Protein AF-A0A0S8KP29-F1 (afdb_monomer)

Foldseek 3Di:
DVVVVVVLVVLLLVLLVVLLVCLLPALAPVSNQVRNFVSLCVSLVFQKKWWWFDDPLDPDIDIHMDNQDPVQSVVVNVVQVVQLVVCVPPFADAWDWADSDPDDDQAWIKTKHFQDEPRHTGTIITTTDGPVCVVVSSVSCVSNRPSSSVSNVVNSVVVVVVLVVLLVVLLVVLLVLLPDPDDLQVSVVVNQVSLCVSQVFQKKFWWFADPVSQKTATCYIDHPLGVQRNPDMDGCCAAPFNVCLVVQDKDWFQALVPDPRHDCVSCVRSVNDFGIKIKHFQDAPPDTTGIMMTTHRPPSDGGDVVSSVSVNSSSPSSSNSVVVVVVVVVVVVVVVVVVCVVPVDPPDPDDPDDPDPPPDDPDDDD

Structure (mmCIF, N/CA/C/O backbone):
data_AF-A0A0S8KP29-F1
#
_entry.id   AF-A0A0S8KP29-F1
#
loop_
_atom_site.group_PDB
_atom_site.id
_atom_site.type_symbol
_atom_site.label_atom_id
_atom_site.label_alt_id
_atom_site.label_comp_id
_atom_site.label_asym_id
_atom_site.label_entity_id
_atom_site.label_seq_id
_atom_site.pdbx_PDB_ins_code
_atom_site.Cartn_x
_atom_site.Cartn_y
_atom_site.Cartn_z
_atom_site.occupancy
_atom_site.B_iso_or_equiv
_atom_site.auth_seq_id
_atom_site.auth_comp_id
_atom_site.auth_asym_id
_atom_site.auth_atom_id
_atom_site.pdbx_PDB_model_num
ATOM 1 N N . MET A 1 1 ? -33.271 13.857 45.997 1.00 48.38 1 MET A N 1
ATOM 2 C CA . MET A 1 1 ? -33.012 13.006 44.811 1.00 48.38 1 MET A CA 1
ATOM 3 C C . MET A 1 1 ? -32.820 13.809 43.519 1.00 48.38 1 MET A C 1
ATOM 5 O O . MET A 1 1 ? -31.862 13.524 42.822 1.00 48.38 1 MET A O 1
ATOM 9 N N . VAL A 1 2 ? -33.612 14.855 43.228 1.00 51.94 2 VAL A N 1
ATOM 10 C CA . VAL A 1 2 ? -33.484 15.666 41.985 1.00 51.94 2 VAL A CA 1
ATOM 11 C C . VAL A 1 2 ? -32.123 16.384 41.826 1.00 51.94 2 VAL A C 1
ATOM 13 O O . VAL A 1 2 ? -31.592 16.454 40.725 1.00 51.94 2 VAL A O 1
ATOM 16 N N . SER A 1 3 ? -31.511 16.855 42.920 1.00 56.47 3 SER A N 1
ATOM 17 C CA . SER A 1 3 ? -30.216 17.570 42.892 1.00 56.47 3 SER A CA 1
ATOM 18 C C . SER A 1 3 ? -29.008 16.679 42.524 1.00 56.47 3 SER A C 1
ATOM 20 O O . SER A 1 3 ? -28.115 17.108 41.800 1.00 56.47 3 SER A O 1
ATOM 22 N N . LEU A 1 4 ? -29.012 15.410 42.955 1.00 58.66 4 LEU A N 1
ATOM 23 C CA . LEU A 1 4 ? -27.918 14.452 42.718 1.00 58.66 4 LEU A CA 1
ATOM 24 C C . LEU A 1 4 ? -27.902 13.919 41.276 1.00 58.66 4 LEU A C 1
ATOM 26 O O . LEU A 1 4 ? -26.839 13.799 40.675 1.00 58.66 4 LEU A O 1
ATOM 30 N N . ALA A 1 5 ? -29.076 13.660 40.693 1.00 60.44 5 ALA A N 1
ATOM 31 C CA . ALA A 1 5 ? -29.182 13.239 39.293 1.00 60.44 5 ALA A CA 1
ATOM 32 C C . ALA A 1 5 ? -28.728 14.352 38.327 1.00 60.44 5 ALA A C 1
ATOM 34 O O . ALA A 1 5 ? -28.030 14.093 37.348 1.00 60.44 5 ALA A O 1
ATOM 35 N N . ALA A 1 6 ? -29.053 15.612 38.643 1.00 61.31 6 ALA A N 1
ATOM 36 C CA . ALA A 1 6 ? -28.614 16.768 37.865 1.00 61.31 6 ALA A CA 1
ATOM 37 C C . ALA A 1 6 ? -27.094 17.011 37.959 1.00 61.31 6 ALA A C 1
ATOM 39 O O . ALA A 1 6 ? -26.483 17.421 36.971 1.00 61.31 6 ALA A O 1
ATOM 40 N N . SER A 1 7 ? -26.463 16.745 39.113 1.00 65.25 7 SER A N 1
ATOM 41 C CA . SER A 1 7 ? -25.005 16.880 39.251 1.00 65.25 7 SER A CA 1
ATOM 42 C C . SER A 1 7 ? -24.247 15.769 38.519 1.00 65.25 7 SER A C 1
ATOM 44 O O . SER A 1 7 ? -23.242 16.054 37.873 1.00 65.25 7 SER A O 1
ATOM 46 N N . GLN A 1 8 ? -24.739 14.525 38.565 1.00 68.38 8 GLN A N 1
ATOM 47 C CA . GLN A 1 8 ? -24.143 13.396 37.839 1.00 68.38 8 GLN A CA 1
ATOM 48 C C . GLN A 1 8 ? -24.238 13.568 36.318 1.00 68.38 8 GLN A C 1
ATOM 50 O O . GLN A 1 8 ? -23.260 13.335 35.615 1.00 68.38 8 GLN A O 1
ATOM 55 N N . SER A 1 9 ? -25.371 14.065 35.811 1.00 72.50 9 SER A N 1
ATOM 56 C CA . SER A 1 9 ? -25.542 14.352 34.381 1.00 72.50 9 SER A CA 1
ATOM 57 C C . SER A 1 9 ? -24.572 15.430 33.869 1.00 72.50 9 SER A C 1
ATOM 59 O O . SER A 1 9 ? -24.003 15.283 32.789 1.00 72.50 9 SER A O 1
ATOM 61 N N . ARG A 1 10 ? -24.308 16.484 34.659 1.00 77.75 10 ARG A N 1
ATOM 62 C CA . ARG A 1 10 ? -23.319 17.520 34.303 1.00 77.75 10 ARG A CA 1
ATOM 63 C C . ARG A 1 10 ? -21.885 16.994 34.288 1.00 77.75 10 ARG A C 1
ATOM 65 O O . ARG A 1 10 ? -21.118 17.380 33.412 1.00 77.75 10 ARG A O 1
ATOM 72 N N . LEU A 1 11 ? -21.530 16.128 35.239 1.00 82.94 11 LEU A N 1
ATOM 73 C CA . LEU A 1 11 ? -20.199 15.523 35.297 1.00 82.94 11 LEU A CA 1
ATOM 74 C C . LEU A 1 11 ? -19.948 14.613 34.087 1.00 82.94 11 LEU A C 1
ATOM 76 O O . LEU A 1 11 ? -18.918 14.755 33.436 1.00 82.94 11 LEU A O 1
ATOM 80 N N . ALA A 1 12 ? -20.917 13.760 33.739 1.00 79.44 12 ALA A N 1
ATOM 81 C CA . ALA A 1 12 ? -20.827 12.880 32.574 1.00 79.44 12 ALA A CA 1
ATOM 82 C C . ALA A 1 12 ? -20.677 13.670 31.263 1.00 79.44 12 ALA A C 1
ATOM 84 O O . ALA A 1 12 ? -19.868 13.309 30.413 1.00 79.44 12 ALA A O 1
ATOM 85 N N . ALA A 1 13 ? -21.400 14.786 31.116 1.00 83.00 13 ALA A N 1
ATOM 86 C CA . ALA A 1 13 ? -21.260 15.666 29.958 1.00 83.00 13 ALA A CA 1
ATOM 87 C C . ALA A 1 13 ? -19.867 16.319 29.879 1.00 83.00 13 ALA A C 1
ATOM 89 O O . ALA A 1 13 ? -19.285 16.381 28.799 1.00 83.00 13 ALA A O 1
ATOM 90 N N . ALA A 1 14 ? -19.310 16.771 31.009 1.00 86.56 14 ALA A N 1
ATOM 91 C CA . ALA A 1 14 ? -17.963 17.346 31.052 1.00 86.56 14 ALA A CA 1
ATOM 92 C C . ALA A 1 14 ? -16.881 16.307 30.708 1.00 86.56 14 ALA A C 1
ATOM 94 O O . ALA A 1 14 ? -15.988 16.589 29.912 1.00 86.56 14 ALA A O 1
ATOM 95 N N . GLN A 1 15 ? -16.997 15.093 31.252 1.00 88.69 15 GLN A N 1
ATOM 96 C CA . GLN A 1 15 ? -16.102 13.974 30.942 1.00 88.69 15 GLN A CA 1
ATOM 97 C C . GLN A 1 15 ? -16.197 13.562 29.469 1.00 88.69 15 GLN A C 1
ATOM 99 O O . GLN A 1 15 ? -15.177 13.331 28.826 1.00 88.69 15 GLN A O 1
ATOM 104 N N . ALA A 1 16 ? -17.410 13.525 28.909 1.00 87.19 16 ALA A N 1
ATOM 105 C CA . ALA A 1 16 ? -17.620 13.218 27.499 1.00 87.19 16 ALA A CA 1
ATOM 106 C C . ALA A 1 16 ? -16.921 14.249 26.603 1.00 87.19 16 ALA A C 1
ATOM 108 O O . ALA A 1 16 ? -16.225 13.877 25.662 1.00 87.19 16 ALA A O 1
ATOM 109 N N . LEU A 1 17 ? -17.040 15.539 26.939 1.00 89.38 17 LEU A N 1
ATOM 110 C CA . LEU A 1 17 ? -16.375 16.621 26.214 1.00 89.38 17 LEU A CA 1
ATOM 111 C C . LEU A 1 17 ? -14.848 16.484 26.262 1.00 89.38 17 LEU A C 1
ATOM 113 O O . LEU A 1 17 ? -14.189 16.603 25.233 1.00 89.38 17 LEU A O 1
ATOM 117 N N . GLN A 1 18 ? -14.301 16.165 27.437 1.00 91.19 18 GLN A N 1
ATOM 118 C CA . GLN A 1 18 ? -12.866 15.960 27.621 1.00 91.19 18 GLN A CA 1
ATOM 119 C C . GLN A 1 18 ? -12.347 14.759 26.813 1.00 91.19 18 GLN A C 1
ATOM 121 O O . GLN A 1 18 ? -11.260 14.829 26.242 1.00 91.19 18 GLN A O 1
ATOM 126 N N . LEU A 1 19 ? -13.109 13.662 26.716 1.00 91.06 19 LEU A N 1
ATOM 127 C CA . LEU A 1 19 ? -12.707 12.517 25.893 1.00 91.06 19 LEU A CA 1
ATOM 128 C C . LEU A 1 19 ? -12.713 12.857 24.398 1.00 91.06 19 LEU A C 1
ATOM 130 O O . LEU A 1 19 ? -11.811 12.453 23.664 1.00 91.06 19 LEU A O 1
ATOM 134 N N . VAL A 1 20 ? -13.713 13.619 23.950 1.00 91.12 20 VAL A N 1
ATOM 135 C CA . VAL A 1 20 ? -13.792 14.090 22.562 1.00 91.12 20 VAL A CA 1
ATOM 136 C C . VAL A 1 20 ? -12.635 15.034 22.241 1.00 91.12 20 VAL A C 1
ATOM 138 O O . VAL A 1 20 ? -12.061 14.932 21.162 1.00 91.12 20 VAL A O 1
ATOM 141 N N . GLU A 1 21 ? -12.230 15.896 23.174 1.00 91.69 21 GLU A N 1
ATOM 142 C CA . GLU A 1 21 ? -11.047 16.748 23.018 1.00 91.69 21 GLU A CA 1
ATOM 143 C C . GLU A 1 21 ? -9.762 15.917 22.867 1.00 91.69 21 GLU A C 1
ATOM 145 O O . GLU A 1 21 ? -8.979 16.157 21.949 1.00 91.69 21 GLU A O 1
ATOM 150 N N . VAL A 1 22 ? -9.576 14.873 23.685 1.00 91.56 22 VAL A N 1
ATOM 151 C CA . VAL A 1 22 ? -8.449 13.933 23.529 1.00 91.56 22 VAL A CA 1
ATOM 152 C C . VAL A 1 22 ? -8.431 13.328 22.124 1.00 91.56 22 VAL A C 1
ATOM 154 O O . VAL A 1 22 ? -7.381 13.327 21.477 1.00 91.56 22 VAL A O 1
ATOM 157 N N . ALA A 1 23 ? -9.583 12.877 21.626 1.00 90.81 23 ALA A N 1
ATOM 158 C CA . ALA A 1 23 ? -9.694 12.328 20.279 1.00 90.81 23 ALA A CA 1
ATOM 159 C C . ALA A 1 23 ? -9.389 13.372 19.190 1.00 90.81 23 ALA A C 1
ATOM 161 O O . ALA A 1 23 ? -8.643 13.075 18.264 1.00 90.81 23 ALA A O 1
ATOM 162 N N . LEU A 1 24 ? -9.904 14.599 19.319 1.00 90.25 24 LEU A N 1
ATOM 163 C CA . LEU A 1 24 ? -9.670 15.696 18.369 1.00 90.25 24 LEU A CA 1
ATOM 164 C C . LEU A 1 24 ? -8.205 16.148 18.311 1.00 90.25 24 LEU A C 1
ATOM 166 O O . LEU A 1 24 ? -7.766 16.639 17.277 1.00 90.25 24 LEU A O 1
ATOM 170 N N . THR A 1 25 ? -7.453 15.999 19.404 1.00 92.88 25 THR A N 1
ATOM 171 C CA . THR A 1 25 ? -6.013 16.318 19.436 1.00 92.88 25 THR A CA 1
ATOM 172 C C . THR A 1 25 ? -5.116 15.221 18.860 1.00 92.88 25 THR A C 1
ATOM 174 O O . THR A 1 25 ? -3.908 15.428 18.800 1.00 92.88 25 THR A O 1
ATOM 177 N N . SER A 1 26 ? -5.668 14.063 18.486 1.00 91.25 26 SER A N 1
ATOM 178 C CA . SER A 1 26 ? -4.887 12.956 17.918 1.00 91.25 26 SER A CA 1
ATOM 179 C C . SER A 1 26 ? -4.612 13.208 16.434 1.00 91.25 26 SER A C 1
ATOM 181 O O . SER A 1 26 ? -5.530 13.577 15.699 1.00 91.25 26 SER A O 1
ATOM 183 N N . GLN A 1 27 ? -3.368 13.016 15.990 1.00 88.19 27 GLN A N 1
ATOM 184 C CA . GLN A 1 27 ? -2.975 13.262 14.594 1.00 88.19 27 GLN A CA 1
ATOM 185 C C . GLN A 1 27 ? -3.350 12.110 13.658 1.00 88.19 27 GLN A C 1
ATOM 187 O O . GLN A 1 27 ? -3.681 12.336 12.496 1.00 88.19 27 GLN A O 1
ATOM 192 N N . ASP A 1 28 ? -3.331 10.883 14.171 1.00 89.56 28 ASP A N 1
ATOM 193 C CA . ASP A 1 28 ? -3.649 9.673 13.424 1.00 89.56 28 ASP A CA 1
ATOM 194 C C . ASP A 1 28 ? -4.465 8.670 14.265 1.00 89.56 28 ASP A C 1
ATOM 196 O O . ASP A 1 28 ? -4.799 8.893 15.436 1.00 89.56 28 ASP A O 1
ATOM 200 N N . LEU A 1 29 ? -4.846 7.559 13.630 1.00 90.50 29 LEU A N 1
ATOM 201 C CA . LEU A 1 29 ? -5.613 6.485 14.265 1.00 90.50 29 LEU A CA 1
ATOM 202 C C . LEU A 1 29 ? -4.817 5.728 15.335 1.00 90.50 29 LEU A C 1
ATOM 204 O O . LEU A 1 29 ? -5.422 5.218 16.282 1.00 90.50 29 LEU A O 1
ATOM 208 N N . ASP A 1 30 ? -3.496 5.630 15.206 1.00 90.38 30 ASP A N 1
ATOM 209 C CA . ASP A 1 30 ? -2.663 4.875 16.141 1.00 90.38 30 ASP A CA 1
ATOM 210 C C . ASP A 1 30 ? -2.506 5.666 17.456 1.00 90.38 30 ASP A C 1
ATOM 212 O O . ASP A 1 30 ? -2.686 5.116 18.546 1.00 90.38 30 ASP A O 1
ATOM 216 N N . GLU A 1 31 ? -2.328 6.987 17.377 1.00 92.38 31 GLU A N 1
ATOM 217 C CA . GLU A 1 31 ? -2.354 7.893 18.526 1.00 92.38 31 GLU A CA 1
ATOM 218 C C . GLU A 1 31 ? -3.739 7.912 19.195 1.00 92.38 31 GLU A C 1
ATOM 220 O O . GLU A 1 31 ? -3.848 7.792 20.422 1.00 92.38 31 GLU A O 1
ATOM 225 N N . LEU A 1 32 ? -4.814 7.986 18.398 1.00 94.00 32 LEU A N 1
ATOM 226 C CA . LEU A 1 32 ? -6.185 7.963 18.912 1.00 94.00 32 LEU A CA 1
ATOM 227 C C . LEU A 1 32 ? -6.468 6.662 19.671 1.00 94.00 32 LEU A C 1
ATOM 229 O O . LEU A 1 32 ? -6.969 6.685 20.800 1.00 94.00 32 LEU A O 1
ATOM 233 N N . THR A 1 33 ? -6.133 5.515 19.079 1.00 92.75 33 THR A N 1
ATOM 234 C CA . THR A 1 33 ? -6.369 4.205 19.699 1.00 92.75 33 THR A CA 1
ATOM 235 C C . THR A 1 33 ? -5.489 3.964 20.925 1.00 92.75 33 THR A C 1
ATOM 237 O O . THR A 1 33 ? -5.913 3.236 21.824 1.00 92.75 33 THR A O 1
ATOM 240 N N . ALA A 1 34 ? -4.324 4.605 21.037 1.00 92.06 34 ALA A N 1
ATOM 241 C CA . ALA A 1 34 ? -3.498 4.562 22.242 1.00 92.06 34 ALA A CA 1
ATOM 242 C C . ALA A 1 34 ? -4.053 5.438 23.384 1.00 92.06 34 ALA A C 1
ATOM 244 O O . ALA A 1 34 ? -3.957 5.063 24.555 1.00 92.06 34 ALA A O 1
ATOM 245 N N . ARG A 1 35 ? -4.648 6.599 23.071 1.00 94.06 35 ARG A N 1
ATOM 246 C CA . ARG A 1 35 ? -5.063 7.604 24.072 1.00 94.06 35 ARG A CA 1
ATOM 247 C C . ARG A 1 35 ? -6.501 7.451 24.564 1.00 94.06 35 ARG A C 1
ATOM 249 O O . ARG A 1 35 ? -6.779 7.744 25.732 1.00 94.06 35 ARG A O 1
ATOM 256 N N . VAL A 1 36 ? -7.419 7.008 23.703 1.00 94.12 36 VAL A N 1
ATOM 257 C CA . VAL A 1 36 ? -8.856 6.955 24.021 1.00 94.12 36 VAL A CA 1
ATOM 258 C C . VAL A 1 36 ? -9.195 5.884 25.068 1.00 94.12 36 VAL A C 1
ATOM 260 O O . VAL A 1 36 ? -9.811 6.257 26.065 1.00 94.12 36 VAL A O 1
ATOM 263 N N . PRO A 1 37 ? -8.789 4.602 24.950 1.00 94.38 37 PRO A N 1
ATOM 264 C CA . PRO A 1 37 ? -9.127 3.582 25.948 1.00 94.38 37 PRO A CA 1
ATOM 265 C C . PRO A 1 37 ? -8.696 3.905 27.393 1.00 94.38 37 PRO A C 1
ATOM 267 O O . PRO A 1 37 ? -9.548 3.819 28.278 1.00 94.38 37 PRO A O 1
ATOM 270 N N . PRO A 1 38 ? -7.444 4.322 27.690 1.00 92.94 38 PRO A N 1
ATOM 271 C CA . PRO A 1 38 ? -7.065 4.666 29.064 1.00 92.94 38 PRO A CA 1
ATOM 272 C C . PRO A 1 38 ? -7.825 5.889 29.595 1.00 92.94 38 PRO A C 1
ATOM 274 O O . PRO A 1 38 ? -8.216 5.913 30.762 1.00 92.94 38 PRO A O 1
ATOM 277 N N . SER A 1 39 ? -8.085 6.882 28.739 1.00 92.44 39 SER A N 1
ATOM 278 C CA . SER A 1 39 ? -8.845 8.081 29.118 1.00 92.44 39 SER A CA 1
ATOM 279 C C . SER A 1 39 ? -10.308 7.742 29.412 1.00 92.44 39 SER A C 1
ATOM 281 O O . SER A 1 39 ? -10.863 8.206 30.406 1.00 92.44 39 SER A O 1
ATOM 283 N N . LEU A 1 40 ? -10.909 6.874 28.593 1.00 92.56 40 LEU A N 1
ATOM 284 C CA . LEU A 1 40 ? -12.269 6.371 28.767 1.00 92.56 40 LEU A CA 1
ATOM 285 C C . LEU A 1 40 ? -12.410 5.591 30.083 1.00 92.56 40 LEU A C 1
ATOM 287 O O . LEU A 1 40 ? -13.326 5.866 30.857 1.00 92.56 40 LEU A O 1
ATOM 291 N N . ALA A 1 41 ? -11.480 4.670 30.367 1.00 90.75 41 ALA A N 1
ATOM 292 C CA . ALA A 1 41 ? -11.453 3.905 31.615 1.00 90.75 41 ALA A CA 1
ATOM 293 C C . ALA A 1 41 ? -11.329 4.818 32.847 1.00 90.75 41 ALA A C 1
ATOM 295 O O . ALA A 1 41 ? -12.095 4.679 33.801 1.00 90.75 41 ALA A O 1
ATOM 296 N N . GLY A 1 42 ? -10.410 5.790 32.807 1.00 87.88 42 GLY A N 1
ATOM 297 C CA . GLY A 1 42 ? -10.181 6.724 33.909 1.00 87.88 42 GLY A CA 1
ATOM 298 C C . GLY A 1 42 ? -11.375 7.638 34.193 1.00 87.88 42 GLY A C 1
ATOM 299 O O . GLY A 1 42 ? -11.741 7.830 35.351 1.00 87.88 42 GLY A O 1
ATOM 300 N N . MET A 1 43 ? -12.022 8.170 33.151 1.00 88.75 43 MET A N 1
ATOM 301 C CA . MET A 1 43 ? -13.193 9.046 33.297 1.00 88.75 43 MET A CA 1
ATOM 302 C C . MET A 1 43 ? -14.428 8.287 33.790 1.00 88.75 43 MET A C 1
ATOM 304 O O . MET A 1 43 ? -15.150 8.786 34.653 1.00 88.75 43 MET A O 1
ATOM 308 N N . ALA A 1 44 ? -14.651 7.072 33.284 1.00 86.06 44 ALA A N 1
ATOM 309 C CA . ALA A 1 44 ? -15.767 6.227 33.698 1.00 86.06 44 ALA A CA 1
ATOM 310 C C . ALA A 1 44 ? -15.521 5.484 35.026 1.00 86.06 44 ALA A C 1
ATOM 312 O O . ALA A 1 44 ? -16.425 4.804 35.508 1.00 86.06 44 ALA A O 1
ATOM 313 N N . LEU A 1 45 ? -14.317 5.595 35.610 1.00 86.25 45 LEU A N 1
ATOM 314 C CA . LEU A 1 45 ? -13.869 4.815 36.774 1.00 86.25 45 LEU A CA 1
ATOM 315 C C . LEU A 1 45 ? -14.043 3.299 36.563 1.00 86.25 45 LEU A C 1
ATOM 317 O O . LEU A 1 45 ? -14.384 2.559 37.488 1.00 86.25 45 LEU A O 1
ATOM 321 N N . ALA A 1 46 ? -13.823 2.842 35.331 1.00 86.62 46 ALA A N 1
ATOM 322 C CA . ALA A 1 46 ? -13.990 1.453 34.933 1.00 86.62 46 ALA A CA 1
ATOM 323 C C . ALA A 1 46 ? -12.642 0.712 34.944 1.00 86.62 46 ALA A C 1
ATOM 325 O O . ALA A 1 46 ? -11.632 1.287 34.532 1.00 86.62 46 ALA A O 1
ATOM 326 N N . PRO A 1 47 ? -12.600 -0.577 35.336 1.00 86.50 47 PRO A N 1
ATOM 327 C CA . PRO A 1 47 ? -11.355 -1.347 35.347 1.00 86.50 47 PRO A CA 1
ATOM 328 C C . PRO A 1 47 ? -10.780 -1.590 33.950 1.00 86.50 47 PRO A C 1
ATOM 330 O O . PRO A 1 47 ? -9.581 -1.811 33.803 1.00 86.50 47 PRO A O 1
ATOM 333 N N . SER A 1 48 ? -11.633 -1.612 32.925 1.00 89.75 48 SER A N 1
ATOM 334 C CA . SER A 1 48 ? -11.214 -1.868 31.553 1.00 89.75 48 SER A CA 1
ATOM 335 C C . SER A 1 48 ? -12.045 -1.100 30.540 1.00 89.75 48 SER A C 1
ATOM 337 O O . SER A 1 48 ? -13.242 -0.877 30.730 1.00 89.75 48 SER A O 1
ATOM 339 N N . ALA A 1 49 ? -11.393 -0.745 29.439 1.00 92.88 49 ALA A N 1
ATOM 340 C CA . ALA A 1 49 ? -11.987 -0.085 28.289 1.00 92.88 49 ALA A CA 1
ATOM 341 C C . ALA A 1 49 ? -11.394 -0.647 26.999 1.00 92.88 49 ALA A C 1
ATOM 343 O O . ALA A 1 49 ? -10.248 -1.104 26.984 1.00 92.88 49 ALA A O 1
ATOM 344 N N . LEU A 1 50 ? -12.142 -0.564 25.904 1.00 94.44 50 LEU A N 1
ATOM 345 C CA . LEU A 1 50 ? -11.622 -0.907 24.589 1.00 94.44 50 LEU A CA 1
ATOM 346 C C . LEU A 1 50 ? -12.149 -0.004 23.490 1.00 94.44 50 LEU A C 1
ATOM 348 O O . LEU A 1 50 ? -13.201 0.625 23.615 1.00 94.44 50 LEU A O 1
ATOM 352 N N . LEU A 1 51 ? -11.407 -0.010 22.391 1.00 94.69 51 LEU A N 1
ATOM 353 C CA . LEU A 1 51 ? -11.775 0.596 21.131 1.00 94.69 51 LEU A CA 1
ATOM 354 C C . LEU A 1 51 ? -11.400 -0.367 20.003 1.00 94.69 51 LEU A C 1
ATOM 356 O O . LEU A 1 51 ? -10.241 -0.754 19.852 1.00 94.69 51 LEU A O 1
ATOM 360 N N . TYR A 1 52 ? -12.396 -0.753 19.221 1.00 93.44 52 TYR A N 1
ATOM 361 C CA . TYR A 1 52 ? -12.247 -1.565 18.026 1.00 93.44 52 TYR A CA 1
ATOM 362 C C . TYR A 1 52 ? -12.697 -0.742 16.824 1.00 93.44 52 TYR A C 1
ATOM 364 O O . TYR A 1 52 ? -13.829 -0.277 16.794 1.00 93.44 52 TYR A O 1
ATOM 372 N N . ILE A 1 53 ? -11.820 -0.539 15.849 1.00 92.00 53 ILE A N 1
ATOM 373 C CA . ILE A 1 53 ? -12.102 0.224 14.632 1.00 92.00 53 ILE A CA 1
ATOM 374 C C . ILE A 1 53 ? -11.930 -0.714 13.452 1.00 92.00 53 ILE A C 1
ATOM 376 O O . ILE A 1 53 ? -10.878 -1.333 13.284 1.00 92.00 53 ILE A O 1
ATOM 380 N N . ALA A 1 54 ? -12.962 -0.802 12.630 1.00 87.50 54 ALA A N 1
ATOM 381 C CA . ALA A 1 54 ? -12.985 -1.660 11.465 1.00 87.50 54 ALA A CA 1
ATOM 382 C C . ALA A 1 54 ? -13.784 -0.944 10.377 1.00 87.50 54 ALA A C 1
ATOM 384 O O . ALA A 1 54 ? -14.989 -0.727 10.481 1.00 87.50 54 ALA A O 1
ATOM 385 N N . ASP A 1 55 ? -13.067 -0.524 9.343 1.00 83.88 55 ASP A N 1
ATOM 386 C CA . ASP A 1 55 ? -13.610 0.160 8.181 1.00 83.88 55 ASP A CA 1
ATOM 387 C C . ASP A 1 55 ? -12.981 -0.481 6.945 1.00 83.88 55 ASP A C 1
ATOM 389 O O . ASP A 1 55 ? -11.786 -0.759 6.936 1.00 83.88 55 ASP A O 1
ATOM 393 N N . SER A 1 56 ? -13.774 -0.700 5.896 1.00 76.56 56 SER A N 1
ATOM 394 C CA . SER A 1 56 ? -13.326 -1.286 4.627 1.00 76.56 56 SER A CA 1
ATOM 395 C C . SER A 1 56 ? -12.158 -0.549 3.961 1.00 76.56 56 SER A C 1
ATOM 397 O O . SER A 1 56 ? -11.533 -1.098 3.063 1.00 76.56 56 SER A O 1
ATOM 399 N N . ARG A 1 57 ? -11.904 0.710 4.338 1.00 78.12 57 ARG A N 1
ATOM 400 C CA . ARG A 1 57 ? -10.790 1.531 3.836 1.00 78.12 57 ARG A CA 1
ATOM 401 C C . ARG A 1 57 ? -9.485 1.300 4.598 1.00 78.12 57 ARG A C 1
ATOM 403 O O . ARG A 1 57 ? -8.437 1.759 4.163 1.00 78.12 57 ARG A O 1
ATOM 410 N N . LEU A 1 58 ? -9.536 0.625 5.743 1.00 79.25 58 LEU A N 1
ATOM 411 C CA . LEU A 1 58 ? -8.350 0.264 6.509 1.00 79.25 58 LEU A CA 1
ATOM 412 C C . LEU A 1 58 ? -7.789 -1.062 5.992 1.00 79.25 58 LEU A C 1
ATOM 414 O O . LEU A 1 58 ? -8.535 -1.996 5.714 1.00 79.25 58 LEU A O 1
ATOM 418 N N . SER A 1 59 ? -6.461 -1.169 5.929 1.00 72.19 59 SER A N 1
ATOM 419 C CA . SER A 1 59 ? -5.772 -2.410 5.547 1.00 72.19 59 SER A CA 1
ATOM 420 C C . SER A 1 59 ? -5.999 -3.554 6.540 1.00 72.19 59 SER A C 1
ATOM 422 O O . SER A 1 59 ? -5.982 -4.721 6.160 1.00 72.19 59 SER A O 1
ATOM 424 N N . ALA A 1 60 ? -6.206 -3.221 7.815 1.00 80.88 60 ALA A N 1
ATOM 425 C CA . ALA A 1 60 ? -6.526 -4.160 8.878 1.00 80.88 60 ALA A CA 1
ATOM 426 C C . ALA A 1 60 ? -7.299 -3.451 10.003 1.00 80.88 60 ALA A C 1
ATOM 428 O O . ALA A 1 60 ? -7.041 -2.267 10.264 1.00 80.88 60 ALA A O 1
ATOM 429 N N . PRO A 1 61 ? -8.192 -4.160 10.717 1.00 87.12 61 PRO A N 1
ATOM 430 C CA . PRO A 1 61 ? -8.890 -3.599 11.865 1.00 87.12 61 PRO A CA 1
ATOM 431 C C . PRO A 1 61 ? -7.906 -3.222 12.979 1.00 87.12 61 PRO A C 1
ATOM 433 O O . PRO A 1 61 ? -6.886 -3.882 13.194 1.00 87.12 61 PRO A O 1
ATOM 436 N N . ARG A 1 62 ? -8.218 -2.154 13.712 1.00 90.94 62 ARG A N 1
ATOM 437 C CA . ARG A 1 62 ? -7.441 -1.680 14.861 1.00 90.94 62 ARG A CA 1
ATOM 438 C C . ARG A 1 62 ? -8.160 -2.070 16.141 1.00 90.94 62 ARG A C 1
ATOM 440 O O . ARG A 1 62 ? -9.294 -1.665 16.371 1.00 90.94 62 ARG A O 1
ATOM 447 N N . PHE A 1 63 ? -7.496 -2.853 16.981 1.00 91.94 63 PHE A N 1
ATOM 448 C CA . PHE A 1 63 ? -8.002 -3.241 18.294 1.00 91.94 63 PHE A CA 1
ATOM 449 C C . PHE A 1 63 ? -7.065 -2.699 19.368 1.00 91.94 63 PHE A C 1
ATOM 451 O O . PHE A 1 63 ? -5.901 -3.094 19.421 1.00 91.94 63 PHE A O 1
ATOM 458 N N . SER A 1 64 ? -7.588 -1.839 20.237 1.00 92.88 64 SER A N 1
ATOM 459 C CA . SER A 1 64 ? -6.868 -1.308 21.390 1.00 92.88 64 SER A CA 1
ATOM 460 C C . SER A 1 64 ? -7.682 -1.496 22.661 1.00 92.88 64 SER A C 1
ATOM 462 O O . SER A 1 64 ? -8.906 -1.356 22.669 1.00 92.88 64 SER A O 1
ATOM 464 N N . GLN A 1 65 ? -6.996 -1.828 23.748 1.00 92.06 65 GLN A N 1
ATOM 465 C CA . GLN A 1 65 ? -7.609 -2.105 25.038 1.00 92.06 65 GLN A CA 1
ATOM 466 C C . GLN A 1 65 ? -6.777 -1.520 26.177 1.00 92.06 65 GLN A C 1
ATOM 468 O O . GLN A 1 65 ? -5.554 -1.425 26.094 1.00 92.06 65 GLN A O 1
ATOM 473 N N . HIS A 1 66 ? -7.447 -1.198 27.275 1.00 92.81 66 HIS A N 1
ATOM 474 C CA . HIS A 1 66 ? -6.835 -0.800 28.531 1.00 92.81 66 HIS A CA 1
ATOM 475 C C . HIS A 1 66 ? -7.416 -1.649 29.662 1.00 92.81 66 HIS A C 1
ATOM 477 O O . HIS A 1 66 ? -8.633 -1.782 29.755 1.00 92.81 66 HIS A O 1
ATOM 483 N N . GLY A 1 67 ? -6.558 -2.242 30.495 1.00 84.75 67 GLY A N 1
ATOM 484 C CA . GLY A 1 67 ? -6.956 -3.014 31.682 1.00 84.75 67 GLY A CA 1
ATOM 485 C C . GLY A 1 67 ? -7.521 -4.420 31.430 1.00 84.75 67 GLY A C 1
ATOM 486 O O . GLY A 1 67 ? -7.640 -5.189 32.381 1.00 84.75 67 GLY A O 1
ATOM 487 N N . LEU A 1 68 ? -7.827 -4.787 30.179 1.00 84.94 68 LEU A N 1
ATOM 488 C CA . LEU A 1 68 ? -8.400 -6.095 29.840 1.00 84.94 68 LEU A CA 1
ATOM 489 C C . LEU A 1 68 ? -7.383 -7.244 30.012 1.00 84.94 68 LEU A C 1
ATOM 491 O O . LEU A 1 68 ? -6.270 -7.153 29.480 1.00 84.94 68 LEU A O 1
ATOM 495 N N . PRO A 1 69 ? -7.763 -8.357 30.673 1.00 81.25 69 PRO A N 1
ATOM 496 C CA . PRO A 1 69 ? -6.910 -9.535 30.789 1.00 81.25 69 PRO A CA 1
ATOM 497 C C . PRO A 1 69 ? -6.551 -10.135 29.417 1.00 81.25 69 PRO A C 1
ATOM 499 O O . PRO A 1 69 ? -7.422 -10.246 28.545 1.00 81.25 69 PRO A O 1
ATOM 502 N N . PRO A 1 70 ? -5.300 -10.592 29.213 1.00 78.81 70 PRO A N 1
ATOM 503 C CA . PRO A 1 70 ? -4.857 -11.143 27.931 1.00 78.81 70 PRO A CA 1
ATOM 504 C C . PRO A 1 70 ? -5.634 -12.402 27.518 1.00 78.81 70 PRO A C 1
ATOM 506 O O . PRO A 1 70 ? -5.865 -12.607 26.331 1.00 78.81 70 PRO A O 1
ATOM 509 N N . GLU A 1 71 ? -6.103 -13.197 28.485 1.00 80.44 71 GLU A N 1
ATOM 510 C CA . GLU A 1 71 ? -6.892 -14.418 28.258 1.00 80.44 71 GLU A CA 1
ATOM 511 C C . GLU A 1 71 ? -8.245 -14.142 27.581 1.00 80.44 71 GLU A C 1
ATOM 513 O O . GLU A 1 71 ? -8.734 -14.955 26.800 1.00 80.44 71 GLU A O 1
ATOM 518 N N . VAL A 1 72 ? -8.838 -12.975 27.849 1.00 82.19 72 VAL A N 1
ATOM 519 C CA . VAL A 1 72 ? -10.179 -12.599 27.371 1.00 82.19 72 VAL A CA 1
ATOM 520 C C . VAL A 1 72 ? -10.101 -11.721 26.117 1.00 82.19 72 VAL A C 1
ATOM 522 O O . VAL A 1 72 ? -11.028 -11.689 25.310 1.00 82.19 72 VAL A O 1
ATOM 525 N N . SER A 1 73 ? -8.964 -11.051 25.907 1.00 84.06 73 SER A N 1
ATOM 526 C CA . SER A 1 73 ? -8.728 -10.137 24.785 1.00 84.06 73 SER A CA 1
ATOM 527 C C . SER A 1 73 ? -8.971 -10.779 23.414 1.00 84.06 73 SER A C 1
ATOM 529 O O . SER A 1 73 ? -9.613 -10.175 22.553 1.00 84.06 73 SER A O 1
ATOM 531 N N . GLY A 1 74 ? -8.515 -12.023 23.221 1.00 85.12 74 GLY A N 1
ATOM 532 C CA . GLY A 1 74 ? -8.717 -12.761 21.970 1.00 85.12 74 GLY A CA 1
ATOM 533 C C . GLY A 1 74 ? -10.194 -13.034 21.680 1.00 85.12 74 GLY A C 1
ATOM 534 O O . GLY A 1 74 ? -10.661 -12.769 20.575 1.00 85.12 74 GLY A O 1
ATOM 535 N N . HIS A 1 75 ? -10.942 -13.481 22.694 1.00 86.75 75 HIS A N 1
ATOM 536 C CA . HIS A 1 75 ? -12.3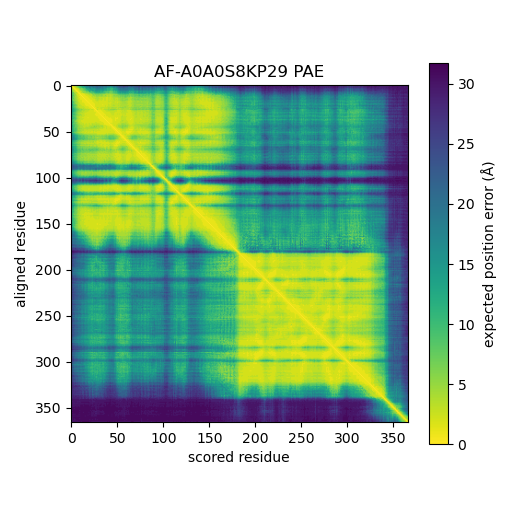80 -13.725 22.579 1.00 86.75 75 HIS A CA 1
ATOM 537 C C . HIS A 1 75 ? -13.148 -12.435 22.268 1.00 86.75 75 HIS A C 1
ATOM 539 O O . HIS A 1 75 ? -13.942 -12.401 21.334 1.00 86.75 75 HIS A O 1
ATOM 545 N N . VAL A 1 76 ? -12.863 -11.351 22.997 1.00 86.50 76 VAL A N 1
ATOM 546 C CA . VAL A 1 76 ? -13.524 -10.053 22.792 1.00 86.50 76 VAL A CA 1
ATOM 547 C C . VAL A 1 76 ? -13.233 -9.496 21.401 1.00 86.50 76 VAL A C 1
ATOM 549 O O . VAL A 1 76 ? -14.144 -9.008 20.741 1.00 86.50 76 VAL A O 1
ATOM 552 N N . ARG A 1 77 ? -11.989 -9.604 20.918 1.00 89.12 77 ARG A N 1
ATOM 553 C CA . ARG A 1 77 ? -11.636 -9.196 19.552 1.00 89.12 77 ARG A CA 1
ATOM 554 C C . ARG A 1 77 ? -12.448 -9.962 18.509 1.00 89.12 77 ARG A C 1
ATOM 556 O O . ARG A 1 77 ? -12.904 -9.352 17.547 1.00 89.12 77 ARG A O 1
ATOM 563 N N . GLN A 1 78 ? -12.619 -11.268 18.699 1.00 87.81 78 GLN A N 1
ATOM 564 C CA . GLN A 1 78 ? -13.382 -12.101 17.778 1.00 87.81 78 GLN A CA 1
ATOM 565 C C . GLN A 1 78 ? -14.870 -11.739 17.788 1.00 87.81 78 GLN A C 1
ATOM 567 O O . GLN A 1 78 ? -15.426 -11.497 16.726 1.00 87.81 78 GLN A O 1
ATOM 572 N N . VAL A 1 79 ? -15.473 -11.564 18.970 1.00 88.19 79 VAL A N 1
ATOM 573 C CA . VAL A 1 79 ? -16.864 -11.094 19.098 1.00 88.19 79 VAL A CA 1
ATOM 574 C C . VAL A 1 79 ? -17.056 -9.735 18.420 1.00 88.19 79 VAL A C 1
ATOM 576 O O . VAL A 1 79 ? -18.017 -9.550 17.683 1.00 88.19 79 VAL A O 1
ATOM 579 N N . CYS A 1 80 ? -16.129 -8.792 18.616 1.00 87.69 80 CYS A N 1
ATOM 580 C CA . CYS A 1 80 ? -16.186 -7.494 17.945 1.00 87.69 80 CYS A CA 1
ATOM 581 C C . CYS A 1 80 ? -16.144 -7.622 16.415 1.00 87.69 80 CYS A C 1
ATOM 583 O O . CYS A 1 80 ? -16.860 -6.889 15.741 1.00 87.69 80 CYS A O 1
ATOM 585 N N . SER A 1 81 ? -15.322 -8.530 15.878 1.00 87.31 81 SER A N 1
ATOM 586 C CA . SER A 1 81 ? -15.267 -8.800 14.436 1.00 87.31 81 SER A CA 1
ATOM 587 C C . SER A 1 81 ? -16.587 -9.387 13.941 1.00 87.31 81 SER A C 1
ATOM 589 O O . SER A 1 81 ? -17.196 -8.833 13.033 1.00 87.31 81 SER A O 1
ATOM 591 N N . ASP A 1 82 ? -17.063 -10.454 14.589 1.00 86.94 82 ASP A N 1
ATOM 592 C CA . ASP A 1 82 ? -18.253 -11.198 14.174 1.00 86.94 82 ASP A CA 1
ATOM 593 C C . ASP A 1 82 ? -19.510 -10.313 14.181 1.00 86.94 82 ASP A C 1
ATOM 595 O O . ASP A 1 82 ? -20.319 -10.373 13.253 1.00 86.94 82 ASP A O 1
ATOM 599 N N . GLU A 1 83 ? -19.678 -9.479 15.211 1.00 85.81 83 GLU A N 1
ATOM 600 C CA . GLU A 1 83 ? -20.815 -8.559 15.335 1.00 85.81 83 GLU A CA 1
ATOM 601 C C . GLU A 1 83 ? -20.762 -7.444 14.288 1.00 85.81 83 GLU A C 1
ATOM 603 O O . GLU A 1 83 ? -21.782 -7.090 13.689 1.00 85.81 83 GLU A O 1
ATOM 608 N N . LEU A 1 84 ? -19.572 -6.897 14.021 1.00 81.19 84 LEU A N 1
ATOM 609 C CA . LEU A 1 84 ? -19.425 -5.829 13.040 1.00 81.19 84 LEU A CA 1
ATOM 610 C C . LEU A 1 84 ? -19.626 -6.355 11.610 1.00 81.19 84 LEU A C 1
ATOM 612 O O . LEU A 1 84 ? -20.343 -5.723 10.833 1.00 81.19 84 LEU A O 1
ATOM 616 N N . ASP A 1 85 ? -19.104 -7.543 11.296 1.00 80.69 85 ASP A N 1
ATOM 617 C CA . ASP A 1 85 ? -19.283 -8.207 10.001 1.00 80.69 85 ASP A CA 1
ATOM 618 C C . ASP A 1 85 ? -20.761 -8.522 9.732 1.00 80.69 85 ASP A C 1
ATOM 620 O O . ASP A 1 85 ? -21.277 -8.199 8.658 1.00 80.69 85 ASP A O 1
ATOM 624 N N . GLN A 1 86 ? -21.484 -9.054 10.725 1.00 74.69 86 GLN A N 1
ATOM 625 C CA . GLN A 1 86 ? -22.929 -9.323 10.637 1.00 74.69 86 GLN A CA 1
ATOM 626 C C . GLN A 1 86 ? -23.783 -8.053 10.488 1.00 74.69 86 GLN A C 1
ATOM 628 O O . GLN A 1 86 ? -24.918 -8.112 10.000 1.00 74.69 86 GLN A O 1
ATOM 633 N N . SER A 1 87 ? -23.249 -6.901 10.897 1.00 67.88 87 SER A N 1
ATOM 634 C CA . SER A 1 87 ? -23.918 -5.601 10.811 1.00 67.88 87 SER A CA 1
ATOM 635 C C . SER A 1 87 ? -23.728 -4.881 9.479 1.00 67.88 87 SER A C 1
ATOM 637 O O . SER A 1 87 ? -24.451 -3.922 9.197 1.00 67.88 87 SER A O 1
ATOM 639 N N . SER A 1 88 ? -22.803 -5.361 8.643 1.00 60.16 88 SER A N 1
ATOM 640 C CA . SER A 1 88 ? -22.507 -4.831 7.311 1.00 60.16 88 SER A CA 1
ATOM 641 C C . SER A 1 88 ? -23.769 -4.817 6.435 1.00 60.16 88 SER A C 1
ATOM 643 O O . SER A 1 88 ? -24.131 -5.817 5.819 1.00 60.16 88 SER A O 1
ATOM 645 N N . GLY A 1 89 ? -24.473 -3.682 6.395 1.00 53.03 89 GLY A N 1
ATOM 646 C CA . GLY A 1 89 ? -25.700 -3.499 5.607 1.00 53.03 89 GLY A CA 1
ATOM 647 C C . GLY A 1 89 ? -27.023 -3.535 6.388 1.00 53.03 89 GLY A C 1
ATOM 648 O O . GLY A 1 89 ? -28.079 -3.503 5.755 1.00 53.03 89 GLY A O 1
ATOM 649 N N . ARG A 1 90 ? -27.013 -3.567 7.731 1.00 53.59 90 ARG A N 1
ATOM 650 C CA . ARG A 1 90 ? -28.220 -3.372 8.564 1.00 53.59 90 ARG A CA 1
ATOM 651 C C . ARG A 1 90 ? -28.194 -2.014 9.280 1.00 53.59 90 ARG A C 1
ATOM 653 O O . ARG A 1 90 ? -27.134 -1.599 9.742 1.00 53.59 90 ARG A O 1
ATOM 660 N N . PRO A 1 91 ? -29.340 -1.322 9.427 1.00 53.16 91 PRO A N 1
ATOM 661 C CA . PRO A 1 91 ? -29.393 -0.089 10.199 1.00 53.16 91 PRO A CA 1
ATOM 662 C C . PRO A 1 91 ? -29.179 -0.372 11.693 1.00 53.16 91 PRO A C 1
ATOM 664 O O . PRO A 1 91 ? -29.977 -1.068 12.317 1.00 53.16 91 PRO A O 1
ATOM 667 N N . GLY A 1 92 ? -28.104 0.209 12.235 1.00 65.19 92 GLY A N 1
ATOM 668 C CA . GLY A 1 92 ? -27.869 0.450 13.660 1.00 65.19 92 GLY A CA 1
ATOM 669 C C . GLY A 1 92 ? -27.723 -0.797 14.528 1.00 65.19 92 GLY A C 1
ATOM 670 O O . GLY A 1 92 ? -28.701 -1.252 15.124 1.00 65.19 92 GLY A O 1
ATOM 671 N N . LEU A 1 93 ? -26.484 -1.279 14.691 1.00 77.94 93 LEU A N 1
ATOM 672 C CA . LEU A 1 93 ? -26.153 -2.174 15.803 1.00 77.94 93 LEU A CA 1
ATOM 673 C C . LEU A 1 93 ? -26.654 -1.534 17.115 1.00 77.94 93 LEU A C 1
ATOM 675 O O . LEU A 1 93 ? -26.635 -0.311 17.259 1.00 77.94 93 LEU A O 1
ATOM 679 N N . GLN A 1 94 ? -27.145 -2.335 18.054 1.00 83.75 94 GLN A N 1
ATOM 680 C CA . GLN A 1 94 ? -27.564 -1.841 19.369 1.00 83.75 94 GLN A CA 1
ATOM 681 C C . GLN A 1 94 ? -26.457 -2.105 20.393 1.00 83.75 94 GLN A C 1
ATOM 683 O O . GLN A 1 94 ? -25.645 -3.006 20.174 1.00 83.75 94 GLN A O 1
ATOM 688 N N . PRO A 1 95 ? -26.404 -1.357 21.509 1.00 87.00 95 PRO A N 1
ATOM 689 C CA . PRO A 1 95 ? -25.519 -1.690 22.615 1.00 87.00 95 PRO A CA 1
ATOM 690 C C . PRO A 1 95 ? -25.740 -3.128 23.098 1.00 87.00 95 PRO A C 1
ATOM 692 O O . PRO A 1 95 ? -26.877 -3.560 23.294 1.00 87.00 95 PRO A O 1
ATOM 695 N N . PHE A 1 96 ? -24.658 -3.869 23.317 1.00 88.94 96 PHE A N 1
ATOM 696 C CA . PHE A 1 96 ? -24.711 -5.258 23.778 1.00 88.94 96 PHE A CA 1
ATOM 697 C C . PHE A 1 96 ? -23.628 -5.528 24.823 1.00 88.94 96 PHE A C 1
ATOM 699 O O . PHE A 1 96 ? -22.728 -4.718 25.039 1.00 88.94 96 PHE A O 1
ATOM 706 N N . SER A 1 97 ? -23.741 -6.644 25.540 1.00 88.19 97 SER A N 1
ATOM 707 C CA . SER A 1 97 ? -22.832 -6.975 26.639 1.00 88.19 97 SER A CA 1
ATOM 708 C C . SER A 1 97 ? -22.129 -8.297 26.385 1.00 88.19 97 SER A C 1
ATOM 710 O O . SER A 1 97 ? -22.775 -9.285 26.047 1.00 88.19 97 SER A O 1
ATOM 712 N N . VAL A 1 98 ? -20.816 -8.314 26.599 1.00 86.44 98 VAL A N 1
ATOM 713 C CA . VAL A 1 98 ? -19.981 -9.511 26.479 1.00 86.44 98 VAL A CA 1
ATOM 714 C C . VAL A 1 98 ? -19.530 -9.937 27.879 1.00 86.44 98 VAL A C 1
ATOM 716 O O . VAL A 1 98 ? -18.950 -9.122 28.603 1.00 86.44 98 VAL A O 1
ATOM 719 N N . PRO A 1 99 ? -19.799 -11.182 28.306 1.00 81.31 99 PRO A N 1
ATOM 720 C CA . PRO A 1 99 ? -19.322 -11.678 29.592 1.00 81.31 99 PRO A CA 1
ATOM 721 C C . PRO A 1 99 ? -17.797 -11.854 29.569 1.00 81.31 99 PRO A C 1
ATOM 723 O O . PRO A 1 99 ? -17.246 -12.461 28.656 1.00 81.31 99 PRO A O 1
ATOM 726 N N . LEU A 1 100 ? -17.108 -11.341 30.595 1.00 74.56 100 LEU A N 1
ATOM 727 C CA . LEU A 1 100 ? -15.644 -11.433 30.711 1.00 74.56 100 LEU A CA 1
ATOM 728 C C . LEU A 1 100 ? -15.161 -12.753 31.346 1.00 74.56 100 LEU A C 1
ATOM 730 O O . LEU A 1 100 ? -13.967 -13.036 31.349 1.00 74.56 100 LEU A O 1
ATOM 734 N N . THR A 1 101 ? -16.079 -13.574 31.862 1.00 66.50 101 THR A N 1
ATOM 735 C CA . THR A 1 101 ? -15.810 -14.895 32.450 1.00 66.50 101 THR A CA 1
ATOM 736 C C . THR A 1 101 ? -16.832 -15.915 31.954 1.00 66.50 101 THR A C 1
ATOM 738 O O . THR A 1 101 ? -18.033 -15.672 32.025 1.00 66.50 101 THR A O 1
ATOM 741 N N . LEU A 1 102 ? -16.365 -17.089 31.514 1.00 55.81 102 LEU A N 1
ATOM 742 C CA . LEU A 1 102 ? -17.201 -18.196 31.010 1.00 55.81 102 LEU A CA 1
ATOM 743 C C . LEU A 1 102 ? -18.012 -18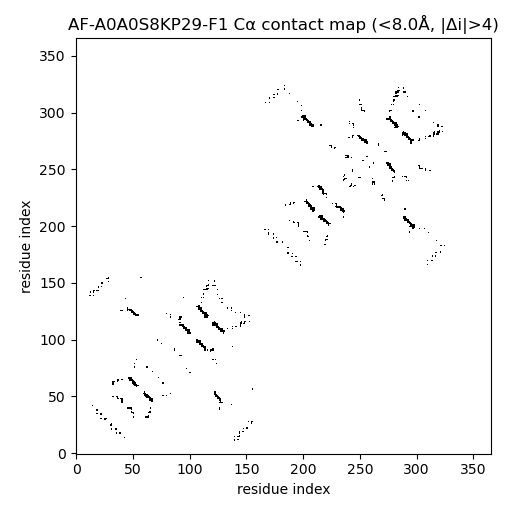.923 32.110 1.00 55.81 102 LEU A C 1
ATOM 745 O O . LEU A 1 102 ? -18.750 -19.859 31.811 1.00 55.81 102 LEU A O 1
ATOM 749 N N . ALA A 1 103 ? -17.888 -18.514 33.378 1.00 44.84 103 ALA A N 1
ATOM 750 C CA . ALA A 1 103 ? -18.539 -19.146 34.520 1.00 44.84 103 ALA A CA 1
ATOM 751 C C . ALA A 1 103 ? -19.184 -18.103 35.460 1.00 44.84 103 ALA A C 1
ATOM 753 O O . ALA A 1 103 ? -18.480 -17.328 36.100 1.00 44.84 103 ALA A O 1
ATOM 754 N N . ALA A 1 104 ? -20.517 -18.182 35.585 1.00 42.34 104 ALA A N 1
ATOM 755 C CA . ALA A 1 104 ? -21.409 -17.531 36.563 1.00 42.34 104 ALA A CA 1
ATOM 756 C C . ALA A 1 104 ? -21.928 -16.095 36.290 1.00 42.34 104 ALA A C 1
ATOM 758 O O . ALA A 1 104 ? -21.280 -15.251 35.682 1.00 42.34 104 ALA A O 1
ATOM 759 N N . ALA A 1 105 ? -23.158 -15.866 36.771 1.00 48.34 105 ALA A N 1
ATOM 760 C CA . ALA A 1 105 ? -24.120 -14.842 36.347 1.00 48.34 105 ALA A CA 1
ATOM 761 C C . ALA A 1 105 ? -24.075 -13.501 37.114 1.00 48.34 105 ALA A C 1
ATOM 763 O O . ALA A 1 105 ? -24.992 -12.703 36.963 1.00 48.34 105 ALA A O 1
ATOM 764 N N . ASP A 1 106 ? -23.041 -13.252 37.924 1.00 50.22 106 ASP A N 1
ATOM 765 C CA . ASP A 1 106 ? -22.964 -12.069 38.809 1.00 50.22 106 ASP A CA 1
ATOM 766 C C . ASP A 1 106 ? -21.619 -11.319 38.685 1.00 50.22 106 ASP A C 1
ATOM 768 O O . ASP A 1 106 ? -21.098 -10.736 39.634 1.00 50.22 106 ASP A O 1
ATOM 772 N N . MET A 1 107 ? -21.015 -11.384 37.494 1.00 60.84 107 MET A N 1
ATOM 773 C CA . MET A 1 107 ? -19.671 -10.878 37.199 1.00 60.84 107 MET A CA 1
ATOM 774 C C . MET A 1 107 ? -19.697 -9.687 36.229 1.00 60.84 107 MET A C 1
ATOM 776 O O . MET A 1 107 ? -20.647 -9.541 35.457 1.00 60.84 107 MET A O 1
ATOM 780 N N . PRO A 1 108 ? -18.663 -8.820 36.257 1.00 70.88 108 PRO A N 1
ATOM 781 C CA . PRO A 1 108 ? -18.593 -7.638 35.409 1.00 70.88 108 PRO A CA 1
ATOM 782 C C . PRO A 1 108 ? -18.688 -8.005 33.927 1.00 70.88 108 PRO A C 1
ATOM 784 O O . PRO A 1 108 ? -17.991 -8.897 33.437 1.00 70.88 108 PRO A O 1
ATOM 787 N N . VAL A 1 109 ? -19.538 -7.275 33.213 1.00 86.56 109 VAL A N 1
ATOM 788 C CA . VAL A 1 109 ? -19.746 -7.427 31.773 1.00 86.56 109 VAL A CA 1
ATOM 789 C C . VAL A 1 109 ? -19.058 -6.291 31.037 1.00 86.56 109 VAL A C 1
ATOM 791 O O . VAL A 1 109 ? -18.922 -5.182 31.550 1.00 86.56 109 VAL A O 1
ATOM 794 N N . LEU A 1 110 ? -18.620 -6.553 29.817 1.00 88.75 110 LEU A N 1
ATOM 795 C CA . LEU A 1 110 ? -18.127 -5.522 28.924 1.00 88.75 110 LEU A CA 1
ATOM 796 C C . LEU A 1 110 ? -19.304 -4.992 28.104 1.00 88.75 110 LEU A C 1
ATOM 798 O O . LEU A 1 110 ? -19.818 -5.694 27.236 1.00 88.75 110 LEU A O 1
ATOM 802 N N . LEU A 1 111 ? -19.750 -3.772 28.396 1.00 91.94 111 LEU A N 1
ATOM 803 C CA . LEU A 1 111 ? -20.767 -3.084 27.608 1.00 91.94 111 LEU A CA 1
ATOM 804 C C . LEU A 1 111 ? -20.106 -2.490 26.368 1.00 91.94 111 LEU A C 1
ATOM 806 O O . LEU A 1 111 ? -19.225 -1.644 26.502 1.00 91.94 111 LEU A O 1
ATOM 810 N N . LEU A 1 112 ? -20.542 -2.924 25.189 1.00 91.94 112 LEU A N 1
ATOM 811 C CA . LEU A 1 112 ? -20.095 -2.429 23.895 1.00 91.94 112 LEU A CA 1
ATOM 812 C C . LEU A 1 112 ? -21.176 -1.551 23.274 1.00 91.94 112 LEU A C 1
ATOM 814 O O . LEU A 1 112 ? -22.342 -1.939 23.209 1.00 91.94 112 LEU A O 1
ATOM 818 N N . VAL A 1 113 ? -20.772 -0.379 22.794 1.00 92.50 113 VAL A N 1
ATOM 819 C CA . VAL A 1 113 ? -21.600 0.520 21.994 1.00 92.50 113 VAL A CA 1
ATOM 820 C C . VAL A 1 113 ? -21.012 0.669 20.591 1.00 92.50 113 VAL A C 1
ATOM 822 O O . VAL A 1 113 ? -19.788 0.721 20.430 1.00 92.50 113 VAL A O 1
ATOM 825 N N . PRO A 1 114 ? -21.860 0.770 19.563 1.00 91.44 114 PRO A N 1
ATOM 826 C CA . PRO A 1 114 ? -21.403 1.021 18.210 1.00 91.44 114 PRO A CA 1
ATOM 827 C C . PRO A 1 114 ? -21.047 2.486 17.992 1.00 91.44 114 PRO A C 1
ATOM 829 O O . PRO A 1 114 ? -21.757 3.404 18.404 1.00 91.44 114 PRO A O 1
ATOM 832 N N . LEU A 1 115 ? -19.958 2.697 17.265 1.00 91.31 115 LEU A N 1
ATOM 833 C CA . LEU A 1 115 ? -19.502 3.995 16.796 1.00 91.31 115 LEU A CA 1
ATOM 834 C C . LEU A 1 115 ? -20.052 4.196 15.393 1.00 91.31 115 LEU A C 1
ATOM 836 O O . LEU A 1 115 ? -19.461 3.748 14.415 1.00 91.31 115 LEU A O 1
ATOM 840 N N . SER A 1 116 ? -21.221 4.825 15.300 1.00 86.38 116 SER A N 1
ATOM 841 C CA . SER A 1 116 ? -21.891 5.070 14.021 1.00 86.38 116 SER A CA 1
ATOM 842 C C . SER A 1 116 ? -21.818 6.541 13.619 1.00 86.38 116 SER A C 1
ATOM 844 O O . SER A 1 116 ? -22.092 7.423 14.432 1.00 86.38 116 SER A O 1
ATOM 846 N N . SER A 1 117 ? -21.481 6.800 12.355 1.00 77.81 117 SER A N 1
ATOM 847 C CA . SER A 1 117 ? -21.522 8.122 11.719 1.00 77.81 117 SER A CA 1
ATOM 848 C C . SER A 1 117 ? -22.289 8.025 10.398 1.00 77.81 117 SER A C 1
ATOM 850 O O . SER A 1 117 ? -22.013 7.128 9.605 1.00 77.81 117 SER A O 1
ATOM 852 N N . GLN A 1 118 ? -23.260 8.923 10.177 1.00 68.00 118 GLN A N 1
ATOM 853 C CA . GLN A 1 118 ? -24.001 9.092 8.909 1.00 68.00 118 GLN A CA 1
ATOM 854 C C . GLN A 1 118 ? -24.424 7.758 8.239 1.00 68.00 118 GLN A C 1
ATOM 856 O O . GLN A 1 118 ? -24.122 7.523 7.074 1.00 68.00 118 GLN A O 1
ATOM 861 N N . ASP A 1 119 ? -25.094 6.880 9.000 1.00 65.75 119 ASP A N 1
ATOM 862 C CA . ASP A 1 119 ? -25.603 5.542 8.614 1.00 65.75 119 ASP A CA 1
ATOM 863 C C . ASP A 1 119 ? -24.584 4.396 8.476 1.00 65.75 119 ASP A C 1
ATOM 865 O O . ASP A 1 119 ? -24.946 3.289 8.070 1.00 65.75 119 ASP A O 1
ATOM 869 N N . ARG A 1 120 ? -23.325 4.597 8.885 1.00 75.94 120 ARG A N 1
ATOM 870 C CA . ARG A 1 120 ? -22.298 3.546 8.874 1.00 75.94 120 ARG A CA 1
ATOM 871 C C . ARG A 1 120 ? -21.643 3.361 10.242 1.00 75.94 120 ARG A C 1
ATOM 873 O O . ARG A 1 120 ? -21.207 4.324 10.869 1.00 75.94 120 ARG A O 1
ATOM 880 N N . CYS A 1 121 ? -21.538 2.110 10.688 1.00 86.25 121 CYS A N 1
ATOM 881 C CA . CYS A 1 121 ? -20.748 1.738 11.860 1.00 86.25 121 CYS A CA 1
ATOM 882 C C . CYS A 1 121 ? -19.263 1.668 11.466 1.00 86.25 121 CYS A C 1
ATOM 884 O O . CYS A 1 121 ? -18.911 0.942 10.538 1.00 86.25 121 CYS A O 1
ATOM 886 N N . VAL A 1 122 ? -18.409 2.444 12.137 1.00 88.81 122 VAL A N 1
ATOM 887 C CA . VAL A 1 122 ? -16.949 2.470 11.915 1.00 88.81 122 VAL A CA 1
ATOM 888 C C . VAL A 1 122 ? -16.176 1.672 12.970 1.00 88.81 122 VAL A C 1
ATOM 890 O O . VAL A 1 122 ? -14.961 1.505 12.866 1.00 88.81 122 VAL A O 1
ATOM 893 N N . GLY A 1 123 ? -16.859 1.187 14.009 1.00 90.12 123 GLY A N 1
ATOM 894 C CA . GLY A 1 123 ? -16.226 0.452 15.094 1.00 90.12 123 GLY A CA 1
ATOM 895 C C . GLY A 1 123 ? -17.114 0.255 16.318 1.00 90.12 123 GLY A C 1
ATOM 896 O O . GLY A 1 123 ? -18.281 0.642 16.337 1.00 90.12 123 GLY A O 1
ATOM 897 N N . LEU A 1 124 ? -16.530 -0.317 17.366 1.00 92.75 124 LEU A N 1
ATOM 898 C CA . LEU A 1 124 ? -17.138 -0.541 18.673 1.00 92.75 124 LEU A CA 1
ATOM 899 C C . LEU A 1 124 ? -16.273 0.095 19.764 1.00 92.75 124 LEU A C 1
ATOM 901 O O . LEU A 1 124 ? -15.046 0.017 19.734 1.00 92.75 124 LEU A O 1
ATOM 905 N N . MET A 1 125 ? -16.913 0.683 20.765 1.00 94.31 125 MET A N 1
ATOM 906 C CA . MET A 1 125 ? -16.269 1.147 21.992 1.00 94.31 125 MET A CA 1
ATOM 907 C C . MET A 1 125 ? -16.853 0.384 23.167 1.00 94.31 125 MET A C 1
ATOM 909 O O . MET A 1 125 ? -18.062 0.175 23.211 1.00 94.31 125 MET A O 1
ATOM 913 N N . GLY A 1 126 ? -16.019 -0.000 24.133 1.00 92.44 126 GLY A N 1
ATOM 914 C CA . GLY A 1 126 ? -16.493 -0.744 25.292 1.00 92.44 126 GLY A CA 1
ATOM 915 C C . GLY A 1 126 ? -15.941 -0.291 26.627 1.00 92.44 126 GLY A C 1
ATOM 916 O O . GLY A 1 126 ? -14.824 0.216 26.713 1.00 92.44 126 GLY A O 1
ATOM 917 N N . LEU A 1 127 ? -16.730 -0.542 27.670 1.00 93.00 127 LEU A N 1
ATOM 918 C CA . LEU A 1 127 ? -16.382 -0.337 29.073 1.00 93.00 127 LEU A CA 1
ATOM 919 C C . LEU A 1 127 ? -16.799 -1.541 29.912 1.00 93.00 127 LEU A C 1
ATOM 921 O O . LEU A 1 127 ? -17.893 -2.081 29.748 1.00 93.00 127 LEU A O 1
ATOM 925 N N . GLN A 1 128 ? -15.937 -1.946 30.840 1.00 91.25 128 GLN A N 1
ATOM 926 C CA . GLN A 1 128 ? -16.289 -2.942 31.842 1.00 91.25 128 GLN A CA 1
ATOM 927 C C . GLN A 1 128 ? -17.199 -2.309 32.894 1.00 91.25 128 GLN A C 1
ATOM 929 O O . GLN A 1 128 ? -16.820 -1.344 33.558 1.00 91.25 128 GLN A O 1
ATOM 934 N N . VAL A 1 129 ? -18.394 -2.869 33.054 1.00 89.06 129 VAL A N 1
ATOM 935 C CA . VAL A 1 129 ? -19.445 -2.350 33.927 1.00 89.06 129 VAL A CA 1
ATOM 936 C C . VAL A 1 129 ? -20.008 -3.450 34.820 1.00 89.06 129 VAL A C 1
ATOM 938 O O . VAL A 1 129 ? -20.102 -4.617 34.438 1.00 89.06 129 VAL A O 1
ATOM 941 N N . SER A 1 130 ? -20.417 -3.058 36.023 1.00 84.88 130 SER A N 1
ATOM 942 C CA . SER A 1 130 ? -21.264 -3.876 36.895 1.00 84.88 130 SER A CA 1
ATOM 943 C C . SER A 1 130 ? -22.733 -3.527 36.644 1.00 84.88 130 SER A C 1
ATOM 945 O O . SER A 1 130 ? -23.038 -2.371 36.348 1.00 84.88 130 SER A O 1
ATOM 947 N N . GLU A 1 131 ? -23.654 -4.477 36.831 1.00 76.88 131 GLU A N 1
ATOM 948 C CA . GLU A 1 131 ? -25.108 -4.273 36.659 1.00 76.88 131 GLU A CA 1
ATOM 949 C C . GLU A 1 131 ? -25.669 -2.960 37.254 1.00 76.88 131 GLU A C 1
ATOM 951 O O . GLU A 1 131 ? -26.319 -2.210 36.521 1.00 76.88 131 GLU A O 1
ATOM 956 N N . PRO A 1 132 ? -25.368 -2.561 38.510 1.00 78.44 132 PRO A N 1
ATOM 957 C CA . PRO A 1 132 ? -25.905 -1.313 39.068 1.00 78.44 132 PRO A CA 1
ATOM 958 C C . PRO A 1 132 ? -25.423 -0.033 38.360 1.00 78.44 132 PRO A C 1
ATOM 960 O O . PRO A 1 132 ? -26.049 1.014 38.516 1.00 78.44 132 PRO A O 1
ATOM 963 N N . ALA A 1 133 ? -24.326 -0.088 37.599 1.00 82.00 133 ALA A N 1
ATOM 964 C CA . ALA A 1 133 ? -23.746 1.053 36.885 1.00 82.00 133 ALA A CA 1
ATOM 965 C C . ALA A 1 133 ? -24.033 1.039 35.371 1.00 82.00 133 ALA A C 1
ATOM 967 O O . ALA A 1 133 ? -23.640 1.971 34.665 1.00 82.00 133 ALA A O 1
ATOM 968 N N . ARG A 1 134 ? -24.723 0.008 34.865 1.00 84.56 134 ARG A N 1
ATOM 969 C CA . ARG A 1 134 ? -24.919 -0.231 33.430 1.00 84.56 134 ARG A CA 1
ATOM 970 C C . ARG A 1 134 ? -25.620 0.924 32.717 1.00 84.56 134 ARG A C 1
ATOM 972 O O . ARG A 1 134 ? -25.113 1.403 31.710 1.00 84.56 134 ARG A O 1
ATOM 979 N N . SER A 1 135 ? -26.739 1.407 33.255 1.00 84.94 135 SER A N 1
ATOM 980 C CA . SER A 1 135 ? -27.529 2.480 32.632 1.00 84.94 135 SER A CA 1
ATOM 981 C C . SER A 1 135 ? -26.769 3.809 32.552 1.00 84.94 135 SER A C 1
ATOM 983 O O . SER A 1 135 ? -26.846 4.516 31.549 1.00 84.94 135 SER A O 1
ATOM 985 N N . THR A 1 136 ? -25.991 4.140 33.585 1.00 86.12 136 THR A N 1
ATOM 986 C CA . THR A 1 136 ? -25.144 5.341 33.610 1.00 86.12 136 THR A CA 1
ATOM 987 C C . THR A 1 136 ? -24.014 5.243 32.590 1.00 86.12 136 THR A C 1
ATOM 989 O O . THR A 1 136 ? -23.748 6.210 31.875 1.00 86.12 136 THR A O 1
ATOM 992 N N . ALA A 1 137 ? -23.364 4.080 32.498 1.00 86.88 137 ALA A N 1
ATOM 993 C CA . ALA A 1 137 ? -22.303 3.845 31.526 1.00 86.88 137 ALA A CA 1
ATOM 994 C C . ALA A 1 137 ? -22.831 3.865 30.086 1.00 86.88 137 ALA A C 1
ATOM 996 O O . ALA A 1 137 ? -22.200 4.465 29.224 1.00 86.88 137 ALA A O 1
ATOM 997 N N . GLU A 1 138 ? -24.004 3.284 29.831 1.00 88.38 138 GLU A N 1
ATOM 998 C CA . GLU A 1 138 ? -24.660 3.317 28.521 1.00 88.38 138 GLU A CA 1
ATOM 999 C C . GLU A 1 138 ? -24.990 4.751 28.089 1.00 88.38 138 GLU A C 1
ATOM 1001 O O . GLU A 1 138 ? -24.680 5.144 26.965 1.00 88.38 138 GLU A O 1
ATOM 1006 N N . ALA A 1 139 ? -25.525 5.571 28.999 1.00 87.81 139 ALA A N 1
ATOM 1007 C CA . ALA A 1 139 ? -25.779 6.984 28.729 1.00 87.81 139 ALA A CA 1
ATOM 1008 C C . ALA A 1 139 ? -24.484 7.766 28.440 1.00 87.81 139 ALA A C 1
ATOM 1010 O O . ALA A 1 139 ? -24.445 8.576 27.514 1.00 87.81 139 ALA A O 1
ATOM 1011 N N . PHE A 1 140 ? -23.416 7.517 29.205 1.00 89.12 140 PHE A N 1
ATOM 1012 C CA . PHE A 1 140 ? -22.112 8.148 28.987 1.00 89.12 140 PHE A CA 1
ATOM 1013 C C . PHE A 1 140 ? -21.493 7.744 27.642 1.00 89.12 140 PHE A C 1
ATOM 1015 O O . PHE A 1 140 ? -21.101 8.606 26.858 1.00 89.12 140 PHE A O 1
ATOM 1022 N N . LEU A 1 141 ? -21.467 6.447 27.340 1.00 90.44 141 LEU A N 1
ATOM 1023 C CA . LEU A 1 141 ? -20.983 5.919 26.070 1.00 90.44 141 LEU A CA 1
ATOM 1024 C C . LEU A 1 141 ? -21.801 6.450 24.887 1.00 90.44 141 LEU A C 1
ATOM 1026 O O . LEU A 1 141 ? -21.221 6.836 23.876 1.00 90.44 141 LEU A O 1
ATOM 1030 N N . GLY A 1 142 ? -23.125 6.558 25.025 1.00 88.56 142 GLY A N 1
ATOM 1031 C CA . GLY A 1 142 ? -24.001 7.140 24.006 1.00 88.56 142 GLY A CA 1
ATOM 1032 C C . GLY A 1 142 ? -23.701 8.612 23.700 1.00 88.56 142 GLY A C 1
ATOM 1033 O O . GLY A 1 142 ? -23.796 9.024 22.545 1.00 88.56 142 GLY A O 1
ATOM 1034 N N . LEU A 1 143 ? -23.277 9.399 24.699 1.00 89.25 143 LEU A N 1
ATOM 1035 C CA . LEU A 1 143 ? -22.857 10.793 24.497 1.00 89.25 143 LEU A CA 1
ATOM 1036 C C . LEU A 1 143 ? -21.552 10.905 23.699 1.00 89.25 143 LEU A C 1
ATOM 1038 O O . LEU A 1 143 ? -21.377 11.870 22.956 1.00 89.25 143 LEU A O 1
ATOM 1042 N N . VAL A 1 144 ? -20.641 9.940 23.850 1.00 91.44 144 VAL A N 1
ATOM 1043 C CA . VAL A 1 144 ? -19.316 9.986 23.213 1.00 91.44 144 VAL A CA 1
ATOM 1044 C C . VAL A 1 144 ? -19.270 9.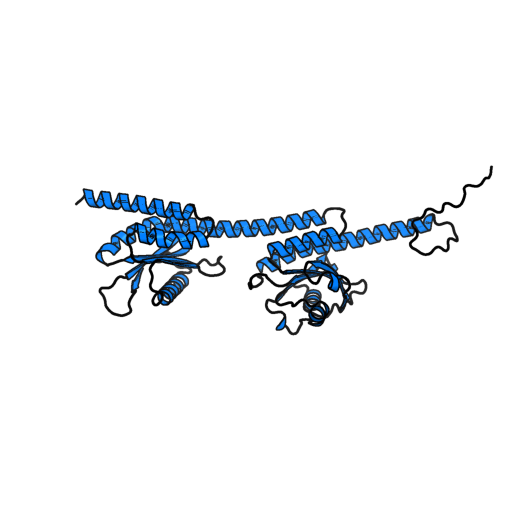230 21.884 1.00 91.44 144 VAL A C 1
ATOM 1046 O O . VAL A 1 144 ? -18.465 9.571 21.018 1.00 91.44 144 VAL A O 1
ATOM 1049 N N . ALA A 1 145 ? -20.150 8.248 21.683 1.00 91.00 145 ALA A N 1
ATOM 1050 C CA . ALA A 1 145 ? -20.123 7.362 20.524 1.00 91.00 145 ALA A CA 1
ATOM 1051 C C . ALA A 1 145 ? -20.191 8.119 19.190 1.00 91.00 145 ALA A C 1
ATOM 1053 O O . ALA A 1 145 ? -19.329 7.926 18.335 1.00 91.00 145 ALA A O 1
ATOM 1054 N N . ALA A 1 146 ? -21.170 9.013 19.019 1.00 90.12 146 ALA A N 1
ATOM 1055 C CA . ALA A 1 146 ? -21.336 9.759 17.770 1.00 90.12 146 ALA A CA 1
ATOM 1056 C C . ALA A 1 146 ? -20.201 10.777 17.515 1.00 90.12 146 ALA A C 1
ATOM 1058 O O . ALA A 1 146 ? -19.636 10.766 16.418 1.00 90.12 146 ALA A O 1
ATOM 1059 N N . PRO A 1 147 ? -19.791 11.621 18.488 1.00 91.50 147 PRO A N 1
ATOM 1060 C CA . PRO A 1 147 ? -18.623 12.482 18.318 1.00 91.50 147 PRO A CA 1
ATOM 1061 C C . PRO A 1 147 ? -17.343 11.707 17.993 1.00 91.50 147 PRO A C 1
ATOM 1063 O O . PRO A 1 147 ? -16.625 12.095 17.074 1.00 91.50 147 PRO A O 1
ATOM 1066 N N . LEU A 1 148 ? -17.071 10.595 18.685 1.00 92.31 148 LEU A N 1
ATOM 1067 C CA . LEU A 1 148 ? -15.869 9.810 18.414 1.00 92.31 148 LEU A CA 1
ATOM 1068 C C . LEU A 1 148 ? -15.927 9.145 17.035 1.00 92.31 148 LEU A C 1
ATOM 1070 O O . LEU A 1 148 ? -14.931 9.165 16.315 1.00 92.31 148 LEU A O 1
ATOM 1074 N N . ALA A 1 149 ? -17.086 8.615 16.633 1.00 91.69 149 ALA A N 1
ATOM 1075 C CA . ALA A 1 149 ? -17.279 8.066 15.292 1.00 91.69 149 ALA A CA 1
ATOM 1076 C C . ALA A 1 149 ? -16.975 9.108 14.203 1.00 91.69 149 ALA A C 1
ATOM 1078 O O . ALA A 1 149 ? -16.342 8.780 13.199 1.00 91.69 149 ALA A O 1
ATOM 1079 N N . ASN A 1 150 ? -17.362 10.371 14.414 1.00 91.31 150 ASN A N 1
ATOM 1080 C CA . ASN A 1 150 ? -17.044 11.464 13.493 1.00 91.31 150 ASN A CA 1
ATOM 1081 C C . ASN A 1 150 ? -15.540 11.759 13.433 1.00 91.31 150 ASN A C 1
ATOM 1083 O O . ASN A 1 150 ? -15.016 11.934 12.336 1.00 91.31 150 ASN A O 1
ATOM 1087 N N . VAL A 1 151 ? -14.839 11.777 14.573 1.00 92.12 151 VAL A N 1
ATOM 1088 C CA . VAL A 1 151 ? -13.377 11.978 14.606 1.00 92.12 151 VAL A CA 1
ATOM 1089 C C . VAL A 1 151 ? -12.650 10.832 13.903 1.00 92.12 151 VAL A C 1
ATOM 1091 O O . VAL A 1 151 ? -11.802 11.078 13.053 1.00 92.12 151 VAL A O 1
ATOM 1094 N N . ILE A 1 152 ? -13.024 9.581 14.184 1.00 91.69 152 ILE A N 1
ATOM 1095 C CA . ILE A 1 152 ? -12.457 8.400 13.516 1.00 91.69 152 ILE A CA 1
ATOM 1096 C C . ILE A 1 152 ? -12.688 8.482 12.003 1.00 91.69 152 ILE A C 1
ATOM 1098 O O . ILE A 1 152 ? -11.757 8.311 11.220 1.00 91.69 152 ILE A O 1
ATOM 1102 N N . THR A 1 153 ? -13.914 8.806 11.583 1.00 90.38 153 THR A N 1
ATOM 1103 C CA . THR A 1 153 ? -14.257 8.965 10.161 1.00 90.38 153 THR A CA 1
ATOM 1104 C C . THR A 1 153 ? -13.451 10.090 9.511 1.00 90.38 153 THR A C 1
ATOM 1106 O O . THR A 1 153 ? -12.982 9.930 8.385 1.00 90.38 153 THR A O 1
ATOM 1109 N N . TYR A 1 154 ? -13.264 11.211 10.213 1.00 90.25 154 TYR A N 1
ATOM 1110 C CA . TYR A 1 154 ? -12.435 12.325 9.761 1.00 90.25 154 TYR A CA 1
ATOM 1111 C C . TYR A 1 154 ? -10.979 11.897 9.555 1.00 90.25 154 TYR A C 1
ATOM 1113 O O . TYR A 1 154 ? -10.444 12.142 8.479 1.00 90.25 154 TYR A O 1
ATOM 1121 N N . LEU A 1 155 ? -10.366 11.205 10.520 1.00 90.75 155 LEU A N 1
ATOM 1122 C CA . LEU A 1 155 ? -8.978 10.743 10.412 1.00 90.75 155 LEU A CA 1
ATOM 1123 C C . LEU A 1 155 ? -8.790 9.746 9.259 1.00 90.75 155 LEU A C 1
ATOM 1125 O O . LEU A 1 155 ? -7.838 9.879 8.494 1.00 90.75 155 LEU A O 1
ATOM 1129 N N . ILE A 1 156 ? -9.725 8.803 9.076 1.00 89.06 156 ILE A N 1
ATOM 1130 C CA . ILE A 1 156 ? -9.705 7.866 7.937 1.00 89.06 156 ILE A CA 1
ATOM 1131 C C . ILE A 1 156 ? -9.789 8.632 6.607 1.00 89.06 156 ILE A C 1
ATOM 1133 O O . ILE A 1 156 ? -9.000 8.388 5.697 1.00 89.06 156 ILE A O 1
ATOM 1137 N N . ASN A 1 157 ? -10.729 9.576 6.489 1.00 88.50 157 ASN A N 1
ATOM 1138 C CA . ASN A 1 157 ? -10.893 10.384 5.277 1.00 88.50 157 ASN A CA 1
ATOM 1139 C C . ASN A 1 157 ? -9.675 11.271 4.998 1.00 88.50 157 ASN A C 1
ATOM 1141 O O . ASN A 1 157 ? -9.300 11.454 3.840 1.00 88.50 157 ASN A O 1
ATOM 1145 N N . HIS A 1 158 ? -9.086 11.847 6.044 1.00 87.56 158 HIS A N 1
ATOM 1146 C CA . HIS A 1 158 ? -7.932 12.725 5.931 1.00 87.56 158 HIS A CA 1
ATOM 1147 C C . HIS A 1 158 ? -6.706 11.950 5.443 1.00 87.56 158 HIS A C 1
ATOM 1149 O O . HIS A 1 158 ? -6.103 12.363 4.458 1.00 87.56 158 HIS A O 1
ATOM 1155 N N . ALA A 1 159 ? -6.420 10.782 6.030 1.00 85.19 159 ALA A N 1
ATOM 1156 C CA . ALA A 1 159 ? -5.330 9.911 5.590 1.00 85.19 159 ALA A CA 1
ATOM 1157 C C . ALA A 1 159 ? -5.483 9.474 4.120 1.00 85.19 159 ALA A C 1
ATOM 1159 O O . ALA A 1 159 ? -4.531 9.536 3.344 1.00 85.19 159 ALA A O 1
ATOM 1160 N N . GLU A 1 160 ? -6.699 9.099 3.711 1.00 84.81 160 GLU A N 1
ATOM 1161 C CA . GLU A 1 160 ? -7.011 8.746 2.320 1.00 84.81 160 GLU A CA 1
ATOM 1162 C C . GLU A 1 160 ? -6.804 9.934 1.364 1.00 84.81 160 GLU A C 1
ATOM 1164 O O . GLU A 1 160 ? -6.281 9.786 0.258 1.00 84.81 160 GLU A O 1
ATOM 1169 N N . THR A 1 161 ? -7.200 11.135 1.790 1.00 86.12 161 THR A N 1
ATOM 1170 C CA . THR A 1 161 ? -7.047 12.358 0.992 1.00 86.12 161 THR A CA 1
ATOM 1171 C C . THR A 1 161 ? -5.577 12.745 0.846 1.00 86.12 161 THR A C 1
ATOM 1173 O O . THR A 1 161 ? -5.141 13.014 -0.270 1.00 86.12 161 THR A O 1
ATOM 1176 N N . GLU A 1 162 ? -4.803 12.719 1.931 1.00 83.56 162 GLU A N 1
ATOM 1177 C CA . GLU A 1 162 ? -3.355 12.967 1.919 1.00 83.56 162 GLU A CA 1
ATOM 1178 C C . GLU A 1 162 ? -2.626 11.977 1.002 1.00 83.56 162 GLU A C 1
ATOM 1180 O O . GLU A 1 162 ? -1.813 12.383 0.170 1.00 83.56 162 GLU A O 1
ATOM 1185 N N . LYS A 1 163 ? -2.983 10.686 1.061 1.00 80.25 163 LYS A N 1
ATOM 1186 C CA . LYS A 1 163 ? -2.430 9.666 0.158 1.00 80.25 163 LYS A CA 1
ATOM 1187 C C . LYS A 1 163 ? -2.704 10.005 -1.311 1.00 80.25 163 LYS A C 1
ATOM 1189 O O . LYS A 1 163 ? -1.785 10.002 -2.131 1.00 80.25 163 LYS A O 1
ATOM 1194 N N . ARG A 1 164 ? -3.949 10.359 -1.650 1.00 83.75 164 ARG A N 1
ATOM 1195 C CA . ARG A 1 164 ? -4.328 10.765 -3.017 1.00 83.75 164 ARG A CA 1
ATOM 1196 C C . ARG A 1 164 ? -3.610 12.036 -3.470 1.00 83.75 164 ARG A C 1
ATOM 1198 O O . ARG A 1 164 ? -3.196 12.110 -4.624 1.00 83.75 164 ARG A O 1
ATOM 1205 N N . LEU A 1 165 ? -3.447 13.020 -2.584 1.00 84.06 165 LEU A N 1
ATOM 1206 C CA . LEU A 1 165 ? -2.695 14.242 -2.875 1.00 84.06 165 LEU A CA 1
ATOM 1207 C C . LEU A 1 165 ? -1.220 13.944 -3.141 1.00 84.06 165 LEU A C 1
ATOM 1209 O O . LEU A 1 165 ? -0.668 14.470 -4.103 1.00 84.06 165 LEU A O 1
ATOM 1213 N N . SER A 1 166 ? -0.601 13.071 -2.345 1.00 77.12 166 SER A N 1
ATOM 1214 C CA . SER A 1 166 ? 0.775 12.614 -2.565 1.00 77.12 166 SER A CA 1
ATOM 1215 C C . SER A 1 166 ? 0.935 11.949 -3.937 1.00 77.12 166 SER A C 1
ATOM 1217 O O . SER A 1 166 ? 1.811 12.332 -4.712 1.00 77.12 166 SER A O 1
ATOM 1219 N N . HIS A 1 167 ? 0.026 11.036 -4.300 1.00 80.56 167 HIS A N 1
ATOM 1220 C CA . HIS A 1 167 ? 0.021 10.386 -5.615 1.00 80.56 167 HIS A CA 1
ATOM 1221 C C . HIS A 1 167 ? -0.091 11.401 -6.767 1.00 80.56 167 HIS A C 1
ATOM 1223 O O . HIS A 1 167 ? 0.676 11.337 -7.729 1.00 80.56 167 HIS A O 1
ATOM 1229 N N . LEU A 1 168 ? -1.017 12.362 -6.663 1.00 82.06 168 LEU A N 1
ATOM 1230 C CA . LEU A 1 168 ? -1.201 13.413 -7.670 1.00 82.06 168 LEU A CA 1
ATOM 1231 C C . LEU A 1 168 ? 0.013 14.338 -7.773 1.00 82.06 168 LEU A C 1
ATOM 1233 O O . LEU A 1 168 ? 0.431 14.664 -8.880 1.00 82.06 168 LEU A O 1
ATOM 1237 N N . ASN A 1 169 ? 0.592 14.746 -6.642 1.00 82.00 169 ASN A N 1
ATOM 1238 C CA . ASN A 1 169 ? 1.791 15.579 -6.625 1.00 82.00 169 ASN A CA 1
ATOM 1239 C C . ASN A 1 169 ? 2.952 14.874 -7.314 1.00 82.00 169 ASN A C 1
ATOM 1241 O O . ASN A 1 169 ? 3.610 15.490 -8.140 1.00 82.00 169 ASN A O 1
ATOM 1245 N N . THR A 1 170 ? 3.157 13.584 -7.055 1.00 76.75 170 THR A N 1
ATOM 1246 C CA . THR A 1 170 ? 4.214 12.821 -7.723 1.00 76.75 170 THR A CA 1
ATOM 1247 C C . THR A 1 170 ? 3.980 12.715 -9.219 1.00 76.75 170 THR A C 1
ATOM 1249 O O . THR A 1 170 ? 4.905 12.970 -9.988 1.00 76.75 170 THR A O 1
ATOM 1252 N N . TYR A 1 171 ? 2.747 12.441 -9.652 1.00 79.75 171 TYR A N 1
ATOM 1253 C CA . TYR A 1 171 ? 2.409 12.474 -11.074 1.00 79.75 171 TYR A CA 1
ATOM 1254 C C . TYR A 1 171 ? 2.717 13.846 -11.703 1.00 79.75 171 TYR A C 1
ATOM 1256 O O . TYR A 1 171 ? 3.395 13.919 -12.727 1.00 79.75 171 TYR A O 1
ATOM 1264 N N . LEU A 1 172 ? 2.298 14.944 -11.064 1.00 77.19 172 LEU A N 1
ATOM 1265 C CA . LEU A 1 172 ? 2.551 16.305 -11.550 1.00 77.19 172 LEU A CA 1
ATOM 1266 C C . LEU A 1 172 ? 4.041 16.660 -11.555 1.00 77.19 172 LEU A C 1
ATOM 1268 O O . LEU A 1 172 ? 4.514 17.284 -12.504 1.00 77.19 172 LEU A O 1
ATOM 1272 N N . THR A 1 173 ? 4.789 16.265 -10.525 1.00 77.81 173 THR A N 1
ATOM 1273 C CA . THR A 1 173 ? 6.236 16.472 -10.445 1.00 77.81 173 THR A CA 1
ATOM 1274 C C . THR A 1 173 ? 6.921 15.766 -11.601 1.00 77.81 173 THR A C 1
ATOM 1276 O O . THR A 1 173 ? 7.649 16.421 -12.346 1.00 77.81 173 THR A O 1
ATOM 1279 N N . VAL A 1 174 ? 6.630 14.480 -11.816 1.00 75.50 174 VAL A N 1
ATOM 1280 C CA . VAL A 1 174 ? 7.216 13.715 -12.919 1.00 75.50 174 VAL A CA 1
ATOM 1281 C C . VAL A 1 174 ? 6.835 14.320 -14.272 1.00 75.50 174 VAL A C 1
ATOM 1283 O O . VAL A 1 174 ? 7.726 14.609 -15.066 1.00 75.50 174 VAL A O 1
ATOM 1286 N N . SER A 1 175 ? 5.557 14.621 -14.511 1.00 76.25 175 SER A N 1
ATOM 1287 C CA . SER A 1 175 ? 5.118 15.252 -15.765 1.00 76.25 175 SER A CA 1
ATOM 1288 C C . SER A 1 175 ? 5.812 16.606 -16.006 1.00 76.25 175 SER A C 1
ATOM 1290 O O . SER A 1 175 ? 6.289 16.890 -17.106 1.00 76.25 175 SER A O 1
ATOM 1292 N N . SER A 1 176 ? 5.980 17.429 -14.962 1.00 72.31 176 SER A N 1
ATOM 1293 C CA . SER A 1 176 ? 6.655 18.732 -15.068 1.00 72.31 176 SER A CA 1
ATOM 1294 C C . SER A 1 176 ? 8.160 18.635 -15.326 1.00 72.31 176 SER A C 1
ATOM 1296 O O . SER A 1 176 ? 8.716 19.487 -16.022 1.00 72.31 176 SER A O 1
ATOM 1298 N N . LEU A 1 177 ? 8.825 17.617 -14.772 1.00 71.50 177 LEU A N 1
ATOM 1299 C CA . LEU A 1 177 ? 10.236 17.348 -15.027 1.00 71.50 177 LEU A CA 1
ATOM 1300 C C . LEU A 1 177 ? 10.403 16.937 -16.490 1.00 71.50 177 LEU A C 1
ATOM 1302 O O . LEU A 1 177 ? 11.202 17.527 -17.213 1.00 71.50 177 LEU A O 1
ATOM 1306 N N . LEU A 1 178 ? 9.576 16.003 -16.953 1.00 64.94 178 LEU A N 1
ATOM 1307 C CA . LEU A 1 178 ? 9.653 15.452 -18.304 1.00 64.94 178 LEU A CA 1
ATOM 1308 C C . LEU A 1 178 ? 9.291 16.457 -19.412 1.00 64.94 178 LEU A C 1
ATOM 1310 O O . LEU A 1 178 ? 9.712 16.287 -20.555 1.00 64.94 178 LEU A O 1
ATOM 1314 N N . ALA A 1 179 ? 8.557 17.525 -19.089 1.00 63.75 179 ALA A N 1
ATOM 1315 C CA . ALA A 1 179 ? 8.227 18.603 -20.023 1.00 63.75 179 ALA A CA 1
ATOM 1316 C C . ALA A 1 179 ? 9.381 19.598 -20.283 1.00 63.75 179 ALA A C 1
ATOM 1318 O O . ALA A 1 179 ? 9.262 20.462 -21.158 1.00 63.75 179 ALA A O 1
ATOM 1319 N N . GLN A 1 180 ? 10.485 19.524 -19.532 1.00 60.66 180 GLN A N 1
ATOM 1320 C CA . GLN A 1 180 ? 11.614 20.444 -19.677 1.00 60.66 180 GLN A CA 1
ATOM 1321 C C . GLN A 1 180 ? 12.607 19.969 -20.755 1.00 60.66 180 GLN A C 1
ATOM 1323 O O . GLN A 1 180 ? 12.842 18.770 -20.896 1.00 60.66 180 GLN A O 1
ATOM 1328 N N . PRO A 1 181 ? 13.240 20.889 -21.511 1.00 52.84 181 PRO A N 1
ATOM 1329 C CA . PRO A 1 181 ? 14.306 20.551 -22.452 1.00 52.84 181 PRO A CA 1
ATOM 1330 C C . PRO A 1 181 ? 15.599 20.231 -21.681 1.00 52.84 181 PRO A C 1
ATOM 1332 O O . PRO A 1 181 ? 16.489 21.071 -21.567 1.00 52.84 181 PRO A O 1
ATOM 1335 N N . LEU A 1 182 ? 15.663 19.034 -21.104 1.00 56.56 182 LEU A N 1
ATOM 1336 C CA . LEU A 1 182 ? 16.732 18.546 -20.230 1.00 56.56 182 LEU A CA 1
ATOM 1337 C C . LEU A 1 182 ? 17.330 17.229 -20.748 1.00 56.56 182 LEU A C 1
ATOM 1339 O O . LEU A 1 182 ? 16.801 16.612 -21.676 1.00 56.56 182 LEU A O 1
ATOM 1343 N N . ASP A 1 183 ? 18.454 16.828 -20.150 1.00 71.81 183 ASP A N 1
ATOM 1344 C CA . ASP A 1 183 ? 19.061 15.510 -20.346 1.00 71.81 183 ASP A CA 1
ATOM 1345 C C . ASP A 1 183 ? 18.105 14.428 -19.822 1.00 71.81 183 ASP A C 1
ATOM 1347 O O . ASP A 1 183 ? 17.681 14.455 -18.664 1.00 71.81 183 ASP A O 1
ATOM 1351 N N . LEU A 1 184 ? 17.743 13.477 -20.687 1.00 78.94 184 LEU A N 1
ATOM 1352 C CA . LEU A 1 184 ? 16.796 12.412 -20.366 1.00 78.94 184 LEU A CA 1
ATOM 1353 C C . LEU A 1 184 ? 17.258 11.573 -19.163 1.00 78.94 184 LEU A C 1
ATOM 1355 O O . LEU A 1 184 ? 16.408 11.116 -18.401 1.00 78.94 184 LEU A O 1
ATOM 1359 N N . HIS A 1 185 ? 18.567 11.399 -18.954 1.00 80.75 185 HIS A N 1
ATOM 1360 C CA . HIS A 1 185 ? 19.075 10.659 -17.796 1.00 80.75 185 HIS A CA 1
ATOM 1361 C C . HIS A 1 185 ? 18.733 11.350 -16.474 1.00 80.75 185 HIS A C 1
ATOM 1363 O O . HIS A 1 185 ? 18.211 10.702 -15.570 1.00 80.75 185 HIS A O 1
ATOM 1369 N N . GLU A 1 186 ? 18.959 12.663 -16.372 1.00 80.25 186 GLU A N 1
ATOM 1370 C CA . GLU A 1 186 ? 18.662 13.433 -15.154 1.00 80.25 186 GLU A CA 1
ATOM 1371 C C . GLU A 1 186 ? 17.162 13.411 -14.830 1.00 80.25 186 GLU A C 1
ATOM 1373 O O . GLU A 1 186 ? 16.758 13.297 -13.670 1.00 80.25 186 GLU A O 1
ATOM 1378 N N . LEU A 1 187 ? 16.324 13.473 -15.868 1.00 81.50 187 LEU A N 1
ATOM 1379 C CA . LEU A 1 187 ? 14.872 13.423 -15.725 1.00 81.50 187 LEU A CA 1
ATOM 1380 C C . LEU A 1 187 ? 14.385 12.064 -15.221 1.00 81.50 187 LEU A C 1
ATOM 1382 O O . LEU A 1 187 ? 13.553 12.005 -14.313 1.00 81.50 187 LEU A O 1
ATOM 1386 N N . LEU A 1 188 ? 14.897 10.975 -15.797 1.00 87.69 188 LEU A N 1
ATOM 1387 C CA . LEU A 1 188 ? 14.520 9.629 -15.379 1.00 87.69 188 LEU A CA 1
ATOM 1388 C C . LEU A 1 188 ? 15.058 9.292 -13.990 1.00 87.69 188 LEU A C 1
ATOM 1390 O O . LEU A 1 188 ? 14.342 8.660 -13.225 1.00 87.69 188 LEU A O 1
ATOM 1394 N N . GLU A 1 189 ? 16.258 9.750 -13.633 1.00 89.25 189 GLU A N 1
ATOM 1395 C CA . GLU A 1 189 ? 16.803 9.617 -12.276 1.00 89.25 189 GLU A CA 1
ATOM 1396 C C . GLU A 1 189 ? 15.860 10.245 -11.240 1.00 89.25 189 GLU A C 1
ATOM 1398 O O . GLU A 1 189 ? 15.423 9.580 -10.297 1.00 89.25 189 GLU A O 1
ATOM 1403 N N . ALA A 1 190 ? 15.448 11.496 -11.462 1.00 85.94 190 ALA A N 1
ATOM 1404 C CA . ALA A 1 190 ? 14.515 12.184 -10.574 1.00 85.94 190 ALA A CA 1
ATOM 1405 C C . ALA A 1 190 ? 13.122 11.524 -10.543 1.00 85.94 190 ALA A C 1
ATOM 1407 O O . ALA A 1 190 ? 12.494 11.434 -9.480 1.00 85.94 190 ALA A O 1
ATOM 1408 N N . ALA A 1 191 ? 12.631 11.047 -11.692 1.00 88.94 191 ALA A N 1
ATOM 1409 C CA . ALA A 1 191 ? 11.340 10.373 -11.787 1.00 88.94 191 ALA A CA 1
ATOM 1410 C C . ALA A 1 191 ? 11.337 9.021 -11.058 1.00 88.94 191 ALA A C 1
ATOM 1412 O O . ALA A 1 191 ? 10.422 8.755 -10.275 1.00 88.94 191 ALA A O 1
ATOM 1413 N N . LEU A 1 192 ? 12.370 8.197 -11.259 1.00 92.88 192 LEU A N 1
ATOM 1414 C CA . LEU A 1 192 ? 12.534 6.913 -10.578 1.00 92.88 192 LEU A CA 1
ATOM 1415 C C . LEU A 1 192 ? 12.659 7.102 -9.070 1.00 92.88 192 LEU A C 1
ATOM 1417 O O . LEU A 1 192 ? 11.949 6.435 -8.317 1.00 92.88 192 LEU A O 1
ATOM 1421 N N . TYR A 1 193 ? 13.473 8.063 -8.628 1.00 91.19 193 TYR A N 1
ATOM 1422 C CA . TYR A 1 193 ? 13.592 8.387 -7.210 1.00 91.19 193 TYR A CA 1
ATOM 1423 C C . TYR A 1 193 ? 12.235 8.783 -6.605 1.00 91.19 193 TYR A C 1
ATOM 1425 O O . TYR A 1 193 ? 11.855 8.294 -5.543 1.00 91.19 193 TYR A O 1
ATOM 1433 N N . SER A 1 194 ? 11.454 9.610 -7.307 1.00 88.75 194 SER A N 1
ATOM 1434 C CA . SER A 1 194 ? 10.112 10.011 -6.857 1.00 88.75 194 SER A CA 1
ATOM 1435 C C . SER A 1 194 ? 9.149 8.820 -6.767 1.00 88.75 194 SER A C 1
ATOM 1437 O O . SER A 1 194 ? 8.399 8.704 -5.795 1.00 88.75 194 SER A O 1
ATOM 1439 N N . CYS A 1 195 ? 9.197 7.901 -7.738 1.00 91.38 195 CYS A N 1
ATOM 1440 C CA . CYS A 1 195 ? 8.408 6.666 -7.719 1.00 91.38 195 CYS A CA 1
ATOM 1441 C C . CYS A 1 195 ? 8.772 5.778 -6.525 1.00 91.38 195 CYS A C 1
ATOM 1443 O O . CYS A 1 195 ? 7.882 5.321 -5.808 1.00 91.38 195 CYS A O 1
ATOM 1445 N N . MET A 1 196 ? 10.071 5.576 -6.281 1.00 93.94 196 MET A N 1
ATOM 1446 C CA . MET A 1 196 ? 10.571 4.783 -5.155 1.00 93.94 196 MET A CA 1
ATOM 1447 C C . MET A 1 196 ? 10.131 5.353 -3.809 1.00 93.94 196 MET A C 1
ATOM 1449 O O . MET A 1 196 ? 9.749 4.589 -2.931 1.00 93.94 196 MET A O 1
ATOM 1453 N N . GLN A 1 197 ? 10.137 6.678 -3.645 1.00 90.75 197 GLN A N 1
ATOM 1454 C CA . GLN A 1 197 ? 9.722 7.319 -2.395 1.00 90.75 197 GLN A CA 1
ATOM 1455 C C . GLN A 1 197 ? 8.226 7.121 -2.118 1.00 90.75 197 GLN A C 1
ATOM 1457 O O . GLN A 1 197 ? 7.856 6.708 -1.019 1.00 90.75 197 GLN A O 1
ATOM 1462 N N . VAL A 1 198 ? 7.356 7.355 -3.109 1.00 87.94 198 VAL A N 1
ATOM 1463 C CA . VAL A 1 198 ? 5.902 7.184 -2.918 1.00 87.94 198 VAL A CA 1
ATOM 1464 C C . VAL A 1 198 ? 5.529 5.730 -2.683 1.00 87.94 198 VAL A C 1
ATOM 1466 O O . VAL A 1 198 ? 4.695 5.432 -1.831 1.00 87.94 198 VAL A O 1
ATOM 1469 N N . VAL A 1 199 ? 6.148 4.824 -3.437 1.00 91.00 199 VAL A N 1
ATOM 1470 C CA . VAL A 1 199 ? 5.868 3.390 -3.360 1.00 91.00 199 VAL A CA 1
ATOM 1471 C C . VAL A 1 199 ? 6.738 2.709 -2.295 1.00 91.00 199 VAL A C 1
ATOM 1473 O O . VAL A 1 199 ? 6.580 1.520 -2.057 1.00 91.00 199 VAL A O 1
ATOM 1476 N N . THR A 1 200 ? 7.602 3.441 -1.588 1.00 93.62 200 THR A N 1
ATOM 1477 C CA . THR A 1 200 ? 8.476 2.938 -0.509 1.00 93.62 200 THR A CA 1
ATOM 1478 C C . THR A 1 200 ? 9.229 1.665 -0.921 1.00 93.62 200 THR A C 1
ATOM 1480 O O . THR A 1 200 ? 9.009 0.584 -0.368 1.00 93.62 200 THR A O 1
ATOM 1483 N N . ALA A 1 201 ? 10.040 1.778 -1.969 1.00 96.06 201 ALA A N 1
ATOM 1484 C CA . ALA A 1 201 ? 10.734 0.664 -2.611 1.00 96.06 201 ALA A CA 1
ATOM 1485 C C . ALA A 1 201 ? 12.258 0.863 -2.612 1.00 96.06 201 ALA A C 1
ATOM 1487 O O . ALA A 1 201 ? 12.728 1.997 -2.681 1.00 96.06 201 ALA A O 1
ATOM 1488 N N . GLU A 1 202 ? 13.018 -0.235 -2.589 1.00 95.88 202 GLU A N 1
ATOM 1489 C CA . GLU A 1 202 ? 14.487 -0.201 -2.471 1.00 95.88 202 GLU A CA 1
ATOM 1490 C C . GLU A 1 202 ? 15.200 0.170 -3.775 1.00 95.88 202 GLU A C 1
ATOM 1492 O O . GLU A 1 202 ? 16.306 0.716 -3.745 1.00 95.88 202 GLU A O 1
ATOM 1497 N N . ALA A 1 203 ? 14.604 -0.160 -4.922 1.00 96.12 203 ALA A N 1
ATOM 1498 C CA . ALA A 1 203 ? 15.200 0.092 -6.228 1.00 96.12 203 ALA A CA 1
ATOM 1499 C C . ALA A 1 203 ? 14.138 0.302 -7.311 1.00 96.12 203 ALA A C 1
ATOM 1501 O O . ALA A 1 203 ? 12.992 -0.135 -7.182 1.00 96.12 203 ALA A O 1
ATOM 1502 N N . ALA A 1 204 ? 14.530 0.947 -8.404 1.00 97.12 204 ALA A N 1
ATOM 1503 C CA . ALA A 1 204 ? 13.714 1.065 -9.602 1.00 97.12 204 ALA A CA 1
ATOM 1504 C C . ALA A 1 204 ? 14.586 1.125 -10.858 1.00 97.12 204 ALA A C 1
ATOM 1506 O O . ALA A 1 204 ? 15.747 1.533 -10.808 1.00 97.12 204 ALA A O 1
ATOM 1507 N N . SER A 1 205 ? 14.037 0.724 -11.999 1.00 96.50 205 SER A N 1
ATOM 1508 C CA . SER A 1 205 ? 14.757 0.702 -13.268 1.00 96.50 205 SER A CA 1
ATOM 1509 C C . SER A 1 205 ? 13.857 1.095 -14.439 1.00 96.50 205 SER A C 1
ATOM 1511 O O . SER A 1 205 ? 12.648 0.870 -14.436 1.00 96.50 205 SER A O 1
ATOM 1513 N N . VAL A 1 206 ? 14.466 1.685 -15.465 1.00 96.75 206 VAL A N 1
ATOM 1514 C CA . VAL A 1 206 ? 13.884 1.812 -16.800 1.00 96.75 206 VAL A CA 1
ATOM 1515 C C . VAL A 1 206 ? 14.686 0.930 -17.743 1.00 96.75 206 VAL A C 1
ATOM 1517 O O . VAL A 1 206 ? 15.859 1.194 -18.024 1.00 96.75 206 VAL A O 1
ATOM 1520 N N . LEU A 1 207 ? 14.025 -0.093 -18.266 1.00 96.12 207 LEU A N 1
ATOM 1521 C CA . LEU A 1 207 ? 14.519 -0.951 -19.329 1.00 96.12 207 LEU A CA 1
ATOM 1522 C C . LEU A 1 207 ? 14.051 -0.396 -20.665 1.00 96.12 207 LEU A C 1
ATOM 1524 O O . LEU A 1 207 ? 12.859 -0.159 -20.846 1.00 96.12 207 LEU A O 1
ATOM 1528 N N . LEU A 1 208 ? 14.961 -0.223 -21.617 1.00 94.50 208 LEU A N 1
ATOM 1529 C CA . LEU A 1 208 ? 14.610 0.145 -22.987 1.00 94.50 208 LEU A CA 1
ATOM 1530 C C . LEU A 1 208 ? 14.931 -0.979 -23.951 1.00 94.50 208 LEU A C 1
ATOM 1532 O O . LEU A 1 208 ? 15.931 -1.675 -23.790 1.00 94.50 208 LEU A O 1
ATOM 1536 N N . LEU A 1 209 ? 14.096 -1.097 -24.978 1.00 92.00 209 LEU A N 1
ATOM 1537 C CA . LEU A 1 209 ? 14.400 -1.938 -26.124 1.00 92.00 209 LEU A CA 1
ATOM 1538 C C . LEU A 1 209 ? 15.549 -1.329 -26.932 1.00 92.00 209 LEU A C 1
ATOM 1540 O O . LEU A 1 209 ? 15.618 -0.103 -27.117 1.00 92.00 209 LEU A O 1
ATOM 1544 N N . ASP A 1 210 ? 16.438 -2.198 -27.405 1.00 86.88 210 ASP A N 1
ATOM 1545 C CA . ASP A 1 210 ? 17.375 -1.873 -28.476 1.00 86.88 210 ASP A CA 1
ATOM 1546 C C . ASP A 1 210 ? 16.641 -1.606 -29.806 1.00 86.88 210 ASP A C 1
ATOM 1548 O O . ASP A 1 210 ? 15.420 -1.747 -29.920 1.00 86.88 210 ASP A O 1
ATOM 1552 N N . ASP A 1 211 ? 17.382 -1.150 -30.819 1.00 81.19 211 ASP A N 1
ATOM 1553 C CA . ASP A 1 211 ? 16.798 -0.766 -32.110 1.00 81.19 211 ASP A CA 1
ATOM 1554 C C . ASP A 1 211 ? 16.185 -1.967 -32.859 1.00 81.19 211 ASP A C 1
ATOM 1556 O O . ASP A 1 211 ? 15.239 -1.796 -33.632 1.00 81.19 211 ASP A O 1
ATOM 1560 N N . GLU A 1 212 ? 16.693 -3.179 -32.607 1.00 85.06 212 GLU A N 1
ATOM 1561 C CA . GLU A 1 212 ? 16.196 -4.440 -33.180 1.00 85.06 212 GLU A CA 1
ATOM 1562 C C . GLU A 1 212 ? 15.020 -5.031 -32.376 1.00 85.06 212 GLU A C 1
ATOM 1564 O O . GLU A 1 212 ? 14.308 -5.902 -32.873 1.00 85.06 212 GLU A O 1
ATOM 1569 N N . LYS A 1 213 ? 14.746 -4.486 -31.182 1.00 85.69 213 LYS A N 1
ATOM 1570 C CA . LYS A 1 213 ? 13.744 -4.940 -30.203 1.00 85.69 213 LYS A CA 1
ATOM 1571 C C . LYS A 1 213 ? 13.967 -6.366 -29.699 1.00 85.69 213 LYS A C 1
ATOM 1573 O O . LYS A 1 213 ? 13.018 -7.026 -29.274 1.00 85.69 213 LYS A O 1
ATOM 1578 N N . GLU A 1 214 ? 15.208 -6.832 -29.730 1.00 90.56 214 GLU A N 1
ATOM 1579 C CA . GLU A 1 214 ? 15.583 -8.180 -29.304 1.00 90.56 214 GLU A CA 1
ATOM 1580 C C . GLU A 1 214 ? 16.060 -8.208 -27.854 1.00 90.56 214 GLU A C 1
ATOM 1582 O O . GLU A 1 214 ? 15.865 -9.212 -27.167 1.00 90.56 214 GLU A O 1
ATOM 1587 N N . ASN A 1 215 ? 16.644 -7.111 -27.363 1.00 94.31 215 ASN A N 1
ATOM 1588 C CA . ASN A 1 215 ? 17.220 -7.049 -26.024 1.00 94.31 215 ASN A CA 1
ATOM 1589 C C . ASN A 1 215 ? 16.728 -5.837 -25.236 1.00 94.31 215 ASN A C 1
ATOM 1591 O O . ASN A 1 215 ? 16.531 -4.741 -25.769 1.00 94.31 215 ASN A O 1
ATOM 1595 N N . PHE A 1 216 ? 16.602 -6.031 -23.927 1.00 95.75 216 PHE A N 1
ATOM 1596 C CA . PHE A 1 216 ? 16.552 -4.951 -22.961 1.00 95.75 216 PHE A CA 1
ATOM 1597 C C . PHE A 1 216 ? 17.955 -4.477 -22.613 1.00 95.75 216 PHE A C 1
ATOM 1599 O O . PHE A 1 216 ? 18.866 -5.270 -22.363 1.00 95.75 216 PHE A O 1
ATOM 1606 N N . ARG A 1 217 ? 18.091 -3.157 -22.511 1.00 94.31 217 ARG A N 1
ATOM 1607 C CA . ARG A 1 217 ? 19.200 -2.490 -21.832 1.00 94.31 217 ARG A CA 1
ATOM 1608 C C . ARG A 1 217 ? 18.665 -1.706 -20.642 1.00 94.31 217 ARG A C 1
ATOM 1610 O O . ARG A 1 217 ? 17.621 -1.057 -20.753 1.00 94.31 217 ARG A O 1
ATOM 1617 N N . PHE A 1 218 ? 19.404 -1.706 -19.542 1.00 93.56 218 PHE A N 1
ATOM 1618 C CA . PHE A 1 218 ? 19.126 -0.797 -18.435 1.00 93.56 218 PHE A CA 1
ATOM 1619 C C . PHE A 1 218 ? 19.500 0.619 -18.858 1.00 93.56 218 PHE A C 1
ATOM 1621 O O . PHE A 1 218 ? 20.670 0.938 -19.052 1.00 93.56 218 PHE A O 1
ATOM 1628 N N . TYR A 1 219 ? 18.490 1.460 -19.061 1.00 92.19 219 TYR A N 1
ATOM 1629 C CA . TYR A 1 219 ? 18.705 2.844 -19.459 1.00 92.19 219 TYR A CA 1
ATOM 1630 C C . TYR A 1 219 ? 18.883 3.757 -18.249 1.00 92.19 219 TYR A C 1
ATOM 1632 O O . TYR A 1 219 ? 19.735 4.635 -18.273 1.00 92.19 219 TYR A O 1
ATOM 1640 N N . GLN A 1 220 ? 18.120 3.526 -17.183 1.00 93.56 220 GLN A N 1
ATOM 1641 C CA . GLN A 1 220 ? 18.331 4.176 -15.894 1.00 93.56 220 GLN A CA 1
ATOM 1642 C C . GLN A 1 220 ? 18.057 3.168 -14.781 1.00 93.56 220 GLN A C 1
ATOM 1644 O O . GLN A 1 220 ? 17.134 2.362 -14.889 1.00 93.56 220 GLN A O 1
ATOM 1649 N N . VAL A 1 221 ? 18.851 3.219 -13.716 1.00 94.56 221 VAL A N 1
ATOM 1650 C CA . VAL A 1 221 ? 18.687 2.386 -12.522 1.00 94.56 221 VAL A CA 1
ATOM 1651 C C . VAL A 1 221 ? 18.889 3.260 -11.302 1.00 94.56 221 VAL A C 1
ATOM 1653 O O . VAL A 1 221 ? 19.868 3.997 -11.241 1.00 94.56 221 VAL A O 1
ATOM 1656 N N . GLU A 1 222 ? 18.008 3.129 -10.322 1.00 94.88 222 GLU A N 1
ATOM 1657 C CA . GLU A 1 222 ? 18.187 3.655 -8.976 1.00 94.88 222 GLU A CA 1
ATOM 1658 C C . GLU A 1 222 ? 18.187 2.500 -7.975 1.00 94.88 222 GLU A C 1
ATOM 1660 O O . GLU A 1 222 ? 17.350 1.603 -8.045 1.00 94.88 222 GLU A O 1
ATOM 1665 N N . GLY A 1 223 ? 19.164 2.498 -7.067 1.00 92.00 223 GLY A N 1
ATOM 1666 C CA . GLY A 1 223 ? 19.403 1.411 -6.115 1.00 92.00 223 GLY A CA 1
ATOM 1667 C C . GLY A 1 223 ? 20.870 0.973 -6.060 1.00 92.00 223 GLY A C 1
ATOM 1668 O O . GLY A 1 223 ? 21.723 1.458 -6.807 1.00 92.00 223 GLY A O 1
ATOM 1669 N N . SER A 1 224 ? 21.181 0.031 -5.168 1.00 89.88 224 SER A N 1
ATOM 1670 C CA . SER A 1 224 ? 22.559 -0.420 -4.898 1.00 89.88 224 SER A CA 1
ATOM 1671 C C . SER A 1 224 ? 23.243 -1.091 -6.097 1.00 89.88 224 SER A C 1
ATOM 1673 O O . SER A 1 224 ? 24.463 -1.015 -6.231 1.00 89.88 224 SER A O 1
ATOM 1675 N N . ALA A 1 225 ? 22.463 -1.695 -6.996 1.00 91.38 225 ALA A N 1
ATOM 1676 C CA . ALA A 1 225 ? 22.947 -2.392 -8.185 1.00 91.38 225 ALA A CA 1
ATOM 1677 C C . ALA A 1 225 ? 23.262 -1.478 -9.387 1.00 91.38 225 ALA A C 1
ATOM 1679 O O . ALA A 1 225 ? 23.788 -1.962 -10.394 1.00 91.38 225 ALA A O 1
ATOM 1680 N N . LYS A 1 226 ? 22.981 -0.164 -9.297 1.00 91.81 226 LYS A N 1
ATOM 1681 C CA . LYS A 1 226 ? 23.164 0.820 -10.388 1.00 91.81 226 LYS A CA 1
ATOM 1682 C C . LYS A 1 226 ? 24.519 0.696 -11.112 1.00 91.81 226 LYS A C 1
ATOM 1684 O O . LYS A 1 226 ? 24.506 0.623 -12.339 1.00 91.81 226 LYS A O 1
ATOM 1689 N N . PRO A 1 227 ? 25.685 0.596 -10.436 1.00 89.69 227 PRO A N 1
ATOM 1690 C CA . PRO A 1 227 ? 26.979 0.558 -11.127 1.00 89.69 227 PRO A CA 1
ATOM 1691 C C . PRO A 1 227 ? 27.180 -0.661 -12.035 1.00 89.69 227 PRO A C 1
ATOM 1693 O O . PRO A 1 227 ? 27.924 -0.576 -13.008 1.00 89.69 227 PRO A O 1
ATOM 1696 N N . ILE A 1 228 ? 26.546 -1.789 -11.703 1.00 90.44 228 ILE A N 1
ATOM 1697 C CA . ILE A 1 228 ? 26.690 -3.048 -12.440 1.00 90.44 228 ILE A CA 1
ATOM 1698 C C . ILE A 1 228 ? 25.645 -3.109 -13.555 1.00 90.44 228 ILE A C 1
ATOM 1700 O O . ILE A 1 228 ? 25.977 -3.378 -14.708 1.00 90.44 228 ILE A O 1
ATOM 1704 N N . LEU A 1 229 ? 24.388 -2.797 -13.227 1.00 91.75 229 LEU A N 1
ATOM 1705 C CA . LEU A 1 229 ? 23.267 -2.960 -14.150 1.00 91.75 229 LEU A CA 1
ATOM 1706 C C . LEU A 1 229 ? 23.288 -1.973 -15.318 1.00 91.75 229 LEU A C 1
ATOM 1708 O O . LEU A 1 229 ? 22.869 -2.342 -16.407 1.00 91.75 229 LEU A O 1
ATOM 1712 N N . MET A 1 230 ? 23.838 -0.766 -15.151 1.00 90.94 230 MET A N 1
ATOM 1713 C CA . MET A 1 230 ? 23.906 0.237 -16.229 1.00 90.94 230 MET A CA 1
ATOM 1714 C C . MET A 1 230 ? 24.689 -0.220 -17.477 1.00 90.94 230 MET A C 1
ATOM 1716 O O . MET A 1 230 ? 24.556 0.394 -18.534 1.00 90.94 230 MET A O 1
ATOM 1720 N N . ALA A 1 231 ? 25.503 -1.278 -17.381 1.00 87.94 231 ALA A N 1
ATOM 1721 C CA . ALA A 1 231 ? 26.216 -1.874 -18.516 1.00 87.94 231 ALA A CA 1
ATOM 1722 C C . ALA A 1 231 ? 25.612 -3.211 -18.995 1.00 87.94 231 ALA A C 1
ATOM 1724 O O . ALA A 1 231 ? 26.124 -3.803 -19.945 1.00 87.94 231 ALA A O 1
ATOM 1725 N N . ALA A 1 232 ? 24.559 -3.701 -18.339 1.00 89.56 232 ALA A N 1
ATOM 1726 C CA . ALA A 1 232 ? 23.975 -5.008 -18.599 1.00 89.56 232 ALA A CA 1
ATOM 1727 C C . ALA A 1 232 ? 22.900 -4.956 -19.696 1.00 89.56 232 ALA A C 1
ATOM 1729 O O . ALA A 1 232 ? 22.159 -3.979 -19.847 1.00 89.56 232 ALA A O 1
ATOM 1730 N N . THR A 1 233 ? 22.790 -6.055 -20.441 1.00 92.75 233 THR A N 1
ATOM 1731 C CA . THR A 1 233 ? 21.736 -6.282 -21.436 1.00 92.75 233 THR A CA 1
ATOM 1732 C C . THR A 1 233 ? 21.259 -7.723 -21.361 1.00 92.75 233 THR A C 1
ATOM 1734 O O . THR A 1 233 ? 22.067 -8.619 -21.116 1.00 92.75 233 THR A O 1
ATOM 1737 N N . PHE A 1 234 ? 19.979 -7.964 -21.623 1.00 94.69 234 PHE A N 1
ATOM 1738 C CA . PHE A 1 234 ? 19.412 -9.314 -21.645 1.00 94.69 234 PHE A CA 1
ATOM 1739 C C . PHE A 1 234 ? 18.257 -9.428 -22.651 1.00 94.69 234 PHE A C 1
ATOM 1741 O O . PHE A 1 234 ? 17.679 -8.404 -23.011 1.00 94.69 234 PHE A O 1
ATOM 1748 N N . PRO A 1 235 ? 17.901 -10.640 -23.116 1.00 95.88 235 PRO A N 1
ATOM 1749 C CA . PRO A 1 235 ? 16.870 -10.808 -24.140 1.00 95.88 235 PRO A CA 1
ATOM 1750 C C . PRO A 1 235 ? 15.496 -10.289 -23.697 1.00 95.88 235 PRO A C 1
ATOM 1752 O O . PRO A 1 235 ? 15.053 -10.543 -22.575 1.00 95.88 235 PRO A O 1
ATOM 1755 N N . ALA A 1 236 ? 14.801 -9.591 -24.596 1.00 94.19 236 ALA A N 1
ATOM 1756 C CA . ALA A 1 236 ? 13.536 -8.913 -24.318 1.00 94.19 236 ALA A CA 1
ATOM 1757 C C . ALA A 1 236 ? 12.346 -9.865 -24.105 1.00 94.19 236 ALA A C 1
ATOM 1759 O O . ALA A 1 236 ? 11.288 -9.447 -23.641 1.00 94.19 236 ALA A O 1
ATOM 1760 N N . ASP A 1 237 ? 12.504 -11.150 -24.423 1.00 93.25 237 ASP A N 1
ATOM 1761 C CA . ASP A 1 237 ? 11.511 -12.203 -24.198 1.00 93.25 237 ASP A CA 1
ATOM 1762 C C . ASP A 1 237 ? 11.679 -12.924 -22.848 1.00 93.25 237 ASP A C 1
ATOM 1764 O O . ASP A 1 237 ? 10.904 -13.831 -22.531 1.00 93.25 237 ASP A O 1
ATOM 1768 N N . ARG A 1 238 ? 12.676 -12.534 -22.042 1.00 93.56 238 ARG A N 1
ATOM 1769 C CA . ARG A 1 238 ? 12.979 -13.144 -20.742 1.00 93.56 238 ARG A CA 1
ATOM 1770 C C . ARG A 1 238 ? 12.466 -12.313 -19.576 1.00 93.56 238 ARG A C 1
ATOM 1772 O O . ARG A 1 238 ? 12.317 -11.094 -19.649 1.00 93.56 238 ARG A O 1
ATOM 1779 N N . GLY A 1 239 ? 12.262 -12.998 -18.456 1.00 94.06 239 GLY A N 1
ATOM 1780 C CA . GLY A 1 239 ? 11.909 -12.351 -17.204 1.00 94.06 239 GLY A CA 1
ATOM 1781 C C . GLY A 1 239 ? 10.455 -11.897 -17.136 1.00 94.06 239 GLY A C 1
ATOM 1782 O O . GLY A 1 239 ? 9.665 -12.012 -18.079 1.00 94.06 239 GLY A O 1
ATOM 1783 N N . LEU A 1 240 ? 10.128 -11.302 -15.994 1.00 95.44 240 LEU A N 1
ATOM 1784 C CA . LEU A 1 240 ? 8.861 -10.611 -15.787 1.00 95.44 240 LEU A CA 1
ATOM 1785 C C . LEU A 1 240 ? 8.758 -9.360 -16.675 1.00 95.44 240 LEU A C 1
ATOM 1787 O O . LEU A 1 240 ? 7.685 -9.106 -17.221 1.00 95.44 240 LEU A O 1
ATOM 1791 N N . ALA A 1 241 ? 9.877 -8.673 -16.938 1.00 95.19 241 ALA A N 1
ATOM 1792 C CA . ALA A 1 241 ? 9.958 -7.593 -17.923 1.00 95.19 241 ALA A CA 1
ATOM 1793 C C . ALA A 1 241 ? 9.466 -8.027 -19.314 1.00 95.19 241 ALA A C 1
ATOM 1795 O O . ALA A 1 241 ? 8.603 -7.371 -19.899 1.00 95.19 241 ALA A O 1
ATOM 1796 N N . GLY A 1 242 ? 9.958 -9.160 -19.829 1.00 95.38 242 GLY A N 1
ATOM 1797 C CA . GLY A 1 242 ? 9.538 -9.679 -21.131 1.00 95.38 242 GLY A CA 1
ATOM 1798 C C . GLY A 1 242 ? 8.068 -10.096 -21.163 1.00 95.38 242 GLY A C 1
ATOM 1799 O O . GLY A 1 242 ? 7.358 -9.792 -22.122 1.00 95.38 242 GLY A O 1
ATOM 1800 N N . SER A 1 243 ? 7.566 -10.708 -20.085 1.00 95.88 243 SER A N 1
ATOM 1801 C CA . SER A 1 243 ? 6.137 -11.034 -19.941 1.00 95.88 243 SER A CA 1
ATOM 1802 C C . SER A 1 243 ? 5.254 -9.782 -20.003 1.00 95.88 243 SER A C 1
ATOM 1804 O O . SER A 1 243 ? 4.255 -9.749 -20.727 1.00 95.88 243 SER A O 1
ATOM 1806 N N . VAL A 1 244 ? 5.625 -8.727 -19.275 1.00 96.38 244 VAL A N 1
ATOM 1807 C CA . VAL A 1 244 ? 4.898 -7.448 -19.261 1.00 96.38 244 VAL A CA 1
ATOM 1808 C C . VAL A 1 244 ? 4.944 -6.767 -20.628 1.00 96.38 244 VAL A C 1
ATOM 1810 O O . VAL A 1 244 ? 3.923 -6.267 -21.108 1.00 96.38 244 VAL A O 1
ATOM 1813 N N . LEU A 1 245 ? 6.095 -6.805 -21.301 1.00 94.44 245 LEU A N 1
ATOM 1814 C CA . LEU A 1 245 ? 6.243 -6.269 -22.651 1.00 94.44 245 LEU A CA 1
ATOM 1815 C C . LEU A 1 245 ? 5.321 -6.979 -23.656 1.00 94.44 245 LEU A C 1
ATOM 1817 O O . LEU A 1 245 ? 4.631 -6.317 -24.433 1.00 94.44 245 LEU A O 1
ATOM 1821 N N . GLN A 1 246 ? 5.269 -8.314 -23.624 1.00 93.06 246 GLN A N 1
ATOM 1822 C CA . GLN A 1 246 ? 4.440 -9.115 -24.533 1.00 93.06 246 GLN A CA 1
ATOM 1823 C C . GLN A 1 246 ? 2.941 -8.945 -24.268 1.00 93.06 246 GLN A C 1
ATOM 1825 O O . GLN A 1 246 ? 2.144 -8.870 -25.203 1.00 93.06 246 GLN A O 1
ATOM 1830 N N . THR A 1 247 ? 2.542 -8.900 -22.996 1.00 94.69 247 THR A N 1
ATOM 1831 C CA . THR A 1 247 ? 1.125 -8.835 -22.609 1.00 94.69 247 THR A CA 1
ATOM 1832 C C . THR A 1 247 ? 0.554 -7.421 -22.624 1.00 94.69 247 THR A C 1
ATOM 1834 O O . THR A 1 247 ? -0.670 -7.280 -22.644 1.00 94.69 247 THR A O 1
ATOM 1837 N N . GLN A 1 248 ? 1.407 -6.387 -22.605 1.00 93.25 248 GLN A N 1
ATOM 1838 C CA . GLN A 1 248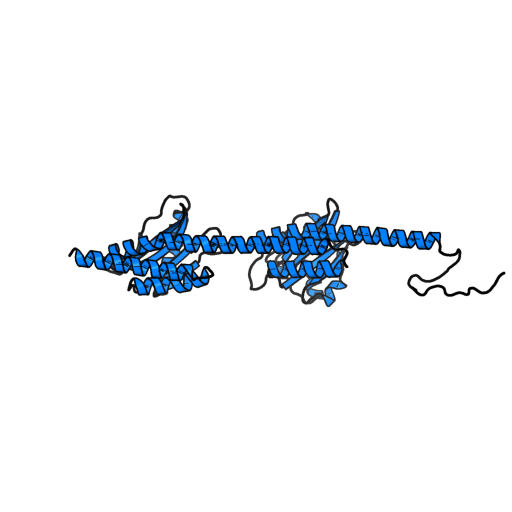 ? 1.019 -4.977 -22.449 1.00 93.25 248 GLN A CA 1
ATOM 1839 C C . GLN A 1 248 ? 0.208 -4.706 -21.180 1.00 93.25 248 GLN A C 1
ATOM 1841 O O . GLN A 1 248 ? -0.577 -3.759 -21.110 1.00 93.25 248 GLN A O 1
ATOM 1846 N N . ARG A 1 249 ? 0.378 -5.547 -20.162 1.00 94.38 249 ARG A N 1
ATOM 1847 C CA . ARG A 1 249 ? -0.302 -5.413 -18.879 1.00 94.38 249 ARG A CA 1
ATOM 1848 C C . ARG A 1 249 ? 0.743 -5.275 -17.797 1.00 94.38 249 ARG A C 1
ATOM 1850 O O . ARG A 1 249 ? 1.722 -6.008 -17.784 1.00 94.38 249 ARG A O 1
ATOM 1857 N N . TRP A 1 250 ? 0.523 -4.317 -16.909 1.00 96.06 250 TRP A N 1
ATOM 1858 C CA . TRP A 1 250 ? 1.325 -4.205 -15.706 1.00 96.06 250 TRP A CA 1
ATOM 1859 C C . TRP A 1 250 ? 1.020 -5.373 -14.767 1.00 96.06 250 TRP A C 1
ATOM 1861 O O . TRP A 1 250 ? -0.102 -5.888 -14.739 1.00 96.06 250 TRP A O 1
ATOM 1871 N N . GLU A 1 251 ? 2.018 -5.775 -13.990 1.00 96.62 251 GLU A N 1
ATOM 1872 C CA . GLU A 1 251 ? 1.908 -6.876 -13.039 1.00 96.62 251 GLU A CA 1
ATOM 1873 C C . GLU A 1 251 ? 2.535 -6.492 -11.696 1.00 96.62 251 GLU A C 1
ATOM 1875 O O . GLU A 1 251 ? 3.540 -5.781 -11.636 1.00 96.62 251 GLU A O 1
ATOM 1880 N N . ILE A 1 252 ? 1.936 -6.992 -10.613 1.00 97.50 252 ILE A N 1
ATOM 1881 C CA . ILE A 1 252 ? 2.521 -6.976 -9.272 1.00 97.50 252 ILE A CA 1
ATOM 1882 C C . ILE A 1 252 ? 2.873 -8.410 -8.909 1.00 97.50 252 ILE A C 1
ATOM 1884 O O . ILE A 1 252 ? 1.997 -9.276 -8.865 1.00 97.50 252 ILE A O 1
ATOM 1888 N N . VAL A 1 253 ? 4.140 -8.643 -8.586 1.00 96.62 253 VAL A N 1
ATOM 1889 C CA . VAL A 1 253 ? 4.639 -9.936 -8.126 1.00 96.62 253 VAL A CA 1
ATOM 1890 C C . VAL A 1 253 ? 5.242 -9.746 -6.743 1.00 96.62 253 VAL A C 1
ATOM 1892 O O . VAL A 1 253 ? 6.347 -9.244 -6.580 1.00 96.62 253 VAL A O 1
ATOM 1895 N N . ASN A 1 254 ? 4.486 -10.135 -5.720 1.00 95.31 254 ASN A N 1
ATOM 1896 C CA . ASN A 1 254 ? 4.875 -9.959 -4.318 1.00 95.31 254 ASN A CA 1
ATOM 1897 C C . ASN A 1 254 ? 5.857 -11.028 -3.804 1.00 95.31 254 ASN A C 1
ATOM 1899 O O . ASN A 1 254 ? 6.430 -10.854 -2.733 1.00 95.31 254 ASN A O 1
ATOM 1903 N N . ASN A 1 255 ? 6.051 -12.118 -4.553 1.00 94.75 255 ASN A N 1
ATOM 1904 C CA . ASN A 1 255 ? 7.083 -13.123 -4.298 1.00 94.75 255 ASN A CA 1
ATOM 1905 C C . ASN A 1 255 ? 7.704 -13.573 -5.625 1.00 94.75 255 ASN A C 1
ATOM 1907 O O . ASN A 1 255 ? 7.254 -14.538 -6.249 1.00 94.75 255 ASN A O 1
ATOM 1911 N N . VAL A 1 256 ? 8.726 -12.839 -6.051 1.00 93.94 256 VAL A N 1
ATOM 1912 C CA . VAL A 1 256 ? 9.379 -13.015 -7.353 1.00 93.94 256 VAL A CA 1
ATOM 1913 C C . VAL A 1 256 ? 10.140 -14.341 -7.437 1.00 93.94 256 VAL A C 1
ATOM 1915 O O . VAL A 1 256 ? 10.064 -15.016 -8.458 1.00 93.94 256 VAL A O 1
ATOM 1918 N N . GLN A 1 257 ? 10.766 -14.787 -6.345 1.00 90.69 257 GLN A N 1
ATOM 1919 C CA . GLN A 1 257 ? 11.514 -16.053 -6.291 1.00 90.69 257 GLN A CA 1
ATOM 1920 C C . GLN A 1 257 ? 10.638 -17.292 -6.535 1.00 90.69 257 GLN A C 1
ATOM 1922 O O . GLN A 1 257 ? 11.136 -18.349 -6.915 1.00 90.69 257 GLN A O 1
ATOM 1927 N N . SER A 1 258 ? 9.326 -17.177 -6.311 1.00 92.44 258 SER A N 1
ATOM 1928 C CA . SER A 1 258 ? 8.364 -18.248 -6.589 1.00 92.44 258 SER A CA 1
ATOM 1929 C C . SER A 1 258 ? 7.774 -18.209 -8.004 1.00 92.44 258 SER A C 1
ATOM 1931 O O . SER A 1 258 ? 7.084 -19.154 -8.393 1.00 92.44 258 SER A O 1
ATOM 1933 N N . ASP A 1 259 ? 8.017 -17.140 -8.772 1.00 92.44 259 ASP A N 1
ATOM 1934 C CA . ASP A 1 259 ? 7.483 -16.991 -10.125 1.00 92.44 259 ASP A CA 1
ATOM 1935 C C . ASP A 1 259 ? 8.423 -17.664 -11.146 1.00 92.44 259 ASP A C 1
ATOM 1937 O O . ASP A 1 259 ? 9.579 -17.261 -11.282 1.00 92.44 259 ASP A O 1
ATOM 1941 N N . PRO A 1 260 ? 7.956 -18.667 -11.915 1.00 91.19 260 PRO A N 1
ATOM 1942 C CA . PRO A 1 260 ? 8.795 -19.385 -12.877 1.00 91.19 260 PRO A CA 1
ATOM 1943 C C . PRO A 1 260 ? 9.277 -18.515 -14.047 1.00 91.19 260 PRO A C 1
ATOM 1945 O O . PRO A 1 260 ? 10.159 -18.936 -14.795 1.00 91.19 260 PRO A O 1
ATOM 1948 N N . ARG A 1 261 ? 8.684 -17.331 -14.250 1.00 93.31 261 ARG A N 1
ATOM 1949 C CA . ARG A 1 261 ? 9.101 -16.371 -15.279 1.00 93.31 261 ARG A CA 1
ATOM 1950 C C . ARG A 1 261 ? 10.269 -15.509 -14.816 1.00 93.31 261 ARG A C 1
ATOM 1952 O O . ARG A 1 261 ? 10.825 -14.790 -15.641 1.00 93.31 261 ARG A O 1
ATOM 1959 N N . PHE A 1 262 ? 10.624 -15.536 -13.531 1.00 93.88 262 PHE A N 1
ATOM 1960 C CA . PHE A 1 262 ? 11.702 -14.718 -13.000 1.00 93.88 262 PHE A CA 1
ATOM 1961 C C . PHE A 1 262 ? 13.054 -15.080 -13.626 1.00 93.88 262 PHE A C 1
ATOM 1963 O O . PHE A 1 262 ? 13.391 -16.250 -13.802 1.00 93.88 262 PHE A O 1
ATOM 1970 N N . TYR A 1 263 ? 13.831 -14.057 -13.983 1.00 92.88 263 TYR A N 1
ATOM 1971 C CA . TYR A 1 263 ? 15.123 -14.220 -14.638 1.00 92.88 263 TYR A CA 1
ATOM 1972 C C . TYR A 1 263 ? 16.265 -13.943 -13.654 1.00 92.88 263 TYR A C 1
ATOM 1974 O O . TYR A 1 263 ? 16.825 -12.853 -13.607 1.00 92.88 263 TYR A O 1
ATOM 1982 N N . GLU A 1 264 ? 16.610 -14.970 -12.875 1.00 91.62 264 GLU A N 1
ATOM 1983 C CA . GLU A 1 264 ? 17.565 -14.927 -11.752 1.00 91.62 264 GLU A CA 1
ATOM 1984 C C . GLU A 1 264 ? 19.000 -14.516 -12.140 1.00 91.62 264 GLU A C 1
ATOM 1986 O O . GLU A 1 264 ? 19.795 -14.109 -11.291 1.00 91.62 264 GLU A O 1
ATOM 1991 N N . GLN A 1 265 ? 19.359 -14.598 -13.425 1.00 91.75 265 GLN A N 1
ATOM 1992 C CA . GLN A 1 265 ? 20.709 -14.263 -13.881 1.00 91.75 265 GLN A CA 1
ATOM 1993 C C . GLN A 1 265 ? 21.075 -12.795 -13.593 1.00 91.75 265 GLN A C 1
ATOM 1995 O O . GLN A 1 265 ? 22.214 -12.522 -13.224 1.00 91.75 265 GLN A O 1
ATOM 2000 N N . ILE A 1 266 ? 20.116 -11.866 -13.690 1.00 92.25 266 ILE A N 1
ATOM 2001 C CA . ILE A 1 266 ? 20.350 -10.437 -13.414 1.00 92.25 266 ILE A CA 1
ATOM 2002 C C . ILE A 1 266 ? 20.676 -10.195 -11.935 1.00 92.25 266 ILE A C 1
ATOM 2004 O O . ILE A 1 266 ? 21.615 -9.462 -11.615 1.00 92.25 266 ILE A O 1
ATOM 2008 N N . ASP A 1 267 ? 19.951 -10.849 -11.030 1.00 91.19 267 ASP A N 1
ATOM 2009 C CA . ASP A 1 267 ? 20.220 -10.807 -9.590 1.00 91.19 267 ASP A CA 1
ATOM 2010 C C . ASP A 1 267 ? 21.592 -11.415 -9.270 1.00 91.19 267 ASP A C 1
ATOM 2012 O O . ASP A 1 267 ? 22.394 -10.828 -8.544 1.00 91.19 267 ASP A O 1
ATOM 2016 N N . SER A 1 268 ? 21.904 -12.561 -9.884 1.00 90.69 268 SER A N 1
ATOM 2017 C CA . SER A 1 268 ? 23.178 -13.263 -9.692 1.00 90.69 268 SER A CA 1
ATOM 2018 C C . SER A 1 268 ? 24.386 -12.425 -10.126 1.00 90.69 268 SER A C 1
ATOM 2020 O O . SER A 1 268 ? 25.419 -12.431 -9.458 1.00 90.69 268 SER A O 1
ATOM 2022 N N . GLU A 1 269 ? 24.270 -11.703 -11.243 1.00 89.75 269 GLU A N 1
ATOM 2023 C CA . GLU A 1 269 ? 25.336 -10.850 -11.781 1.00 89.75 269 GLU A CA 1
ATOM 2024 C C . GLU A 1 269 ? 25.484 -9.534 -11.008 1.00 89.75 269 GLU A C 1
ATOM 2026 O O . GLU A 1 269 ? 26.599 -9.039 -10.835 1.00 89.75 269 GLU A O 1
ATOM 2031 N N . SER A 1 270 ? 24.376 -8.968 -10.526 1.00 90.56 270 SER A N 1
ATOM 2032 C CA . SER A 1 270 ? 24.372 -7.694 -9.797 1.00 90.56 270 SER A CA 1
ATOM 2033 C C . SER A 1 270 ? 24.606 -7.829 -8.291 1.00 90.56 270 SER A C 1
ATOM 2035 O O . SER A 1 270 ? 24.985 -6.852 -7.644 1.00 90.56 270 SER A O 1
ATOM 2037 N N . GLY A 1 271 ? 24.391 -9.019 -7.724 1.00 90.88 271 GLY A N 1
ATOM 2038 C CA . GLY A 1 271 ? 24.408 -9.257 -6.281 1.00 90.88 271 GLY A CA 1
ATOM 2039 C C . GLY A 1 271 ? 23.216 -8.640 -5.537 1.00 90.88 271 GLY A C 1
ATOM 2040 O O . GLY A 1 271 ? 23.247 -8.562 -4.309 1.00 90.88 271 GLY A O 1
ATOM 2041 N N . PHE A 1 272 ? 22.193 -8.176 -6.259 1.00 92.94 272 PHE A N 1
ATOM 2042 C CA . PHE A 1 272 ? 20.945 -7.664 -5.699 1.00 92.94 272 PHE A CA 1
ATOM 2043 C C . PHE A 1 272 ? 19.897 -8.773 -5.675 1.00 92.94 272 PHE A C 1
ATOM 2045 O O . PHE A 1 272 ? 19.748 -9.489 -6.656 1.00 92.94 272 PHE A O 1
ATOM 2052 N N . GLU A 1 273 ? 19.184 -8.919 -4.559 1.00 94.06 273 GLU A N 1
ATOM 2053 C CA . GLU A 1 273 ? 18.149 -9.943 -4.396 1.00 94.06 273 GLU A CA 1
ATOM 2054 C C . GLU A 1 273 ? 16.755 -9.323 -4.546 1.00 94.06 273 GLU A C 1
ATOM 2056 O O . GLU A 1 273 ? 16.289 -8.565 -3.684 1.00 94.06 273 GLU A O 1
ATOM 2061 N N . THR A 1 274 ? 16.072 -9.680 -5.628 1.00 94.81 274 THR A N 1
ATOM 2062 C CA . THR A 1 274 ? 14.716 -9.257 -5.963 1.00 94.81 274 THR A CA 1
ATOM 2063 C C . THR A 1 274 ? 13.696 -10.176 -5.287 1.00 94.81 274 THR A C 1
ATOM 2065 O O . THR A 1 274 ? 13.564 -11.362 -5.586 1.00 94.81 274 THR A O 1
ATOM 2068 N N . ARG A 1 275 ? 12.934 -9.609 -4.353 1.00 95.19 275 ARG A N 1
ATOM 2069 C CA . ARG A 1 275 ? 11.930 -10.290 -3.520 1.00 95.19 275 ARG A CA 1
ATOM 2070 C C . ARG A 1 275 ? 10.511 -9.989 -3.992 1.00 95.19 275 ARG A C 1
ATOM 2072 O O . ARG A 1 275 ? 9.677 -10.891 -4.066 1.00 95.19 275 ARG A O 1
ATOM 2079 N N . SER A 1 276 ? 10.247 -8.733 -4.346 1.00 96.56 276 SER A N 1
ATOM 2080 C CA . SER A 1 276 ? 8.966 -8.278 -4.891 1.00 96.56 276 SER A CA 1
ATOM 2081 C C . SER A 1 276 ? 9.191 -7.288 -6.031 1.00 96.56 276 SER A C 1
ATOM 2083 O O . SER A 1 276 ? 10.191 -6.575 -6.035 1.00 96.56 276 SER A O 1
ATOM 2085 N N . MET A 1 277 ? 8.259 -7.196 -6.979 1.00 96.56 277 MET A N 1
ATOM 2086 C CA . MET A 1 277 ? 8.321 -6.189 -8.039 1.00 96.56 277 MET A CA 1
ATOM 2087 C C . MET A 1 277 ? 6.947 -5.701 -8.494 1.00 96.56 277 MET A C 1
ATOM 2089 O O . MET A 1 277 ? 5.963 -6.445 -8.467 1.00 96.56 277 MET A O 1
ATOM 2093 N N . ILE A 1 278 ? 6.914 -4.465 -8.981 1.00 97.81 278 ILE A N 1
ATOM 2094 C CA . ILE A 1 278 ? 5.902 -3.964 -9.907 1.00 97.81 278 ILE A CA 1
ATOM 2095 C C . ILE A 1 278 ? 6.596 -3.747 -11.249 1.00 97.81 278 ILE A C 1
ATOM 2097 O O . ILE A 1 278 ? 7.606 -3.048 -11.304 1.00 97.81 278 ILE A O 1
ATOM 2101 N N . ALA A 1 279 ? 6.056 -4.327 -12.316 1.00 97.62 279 ALA A N 1
ATOM 2102 C CA . ALA A 1 279 ? 6.553 -4.138 -13.674 1.00 97.62 279 ALA A CA 1
ATOM 2103 C C . ALA A 1 279 ? 5.448 -3.540 -14.550 1.00 97.62 279 ALA A C 1
ATOM 2105 O O . ALA A 1 279 ? 4.315 -4.027 -14.560 1.00 97.62 279 ALA A O 1
ATOM 2106 N N . VAL A 1 280 ? 5.770 -2.468 -15.272 1.00 97.75 280 VAL A N 1
ATOM 2107 C CA . VAL A 1 280 ? 4.815 -1.667 -16.045 1.00 97.75 280 VAL A CA 1
ATOM 2108 C C . VAL A 1 280 ? 5.370 -1.429 -17.451 1.00 97.75 280 VAL A C 1
ATOM 2110 O O . VAL A 1 280 ? 6.513 -0.994 -17.581 1.00 97.75 280 VAL A O 1
ATOM 2113 N N . PRO A 1 281 ? 4.603 -1.679 -18.524 1.00 97.00 281 PRO A N 1
ATOM 2114 C CA . PRO A 1 281 ? 5.092 -1.431 -19.872 1.00 97.00 281 PRO A CA 1
ATOM 2115 C C . PRO A 1 281 ? 5.152 0.079 -20.146 1.00 97.00 281 PRO A C 1
ATOM 2117 O O . PRO A 1 281 ? 4.229 0.821 -19.813 1.00 97.00 281 PRO A O 1
ATOM 2120 N N . LEU A 1 282 ? 6.219 0.532 -20.800 1.00 96.56 282 LEU A N 1
ATOM 2121 C CA . LEU A 1 282 ? 6.363 1.908 -21.272 1.00 96.56 282 LEU A CA 1
ATOM 2122 C C . LEU A 1 282 ? 5.845 1.993 -22.709 1.00 96.56 282 LEU A C 1
ATOM 2124 O O . LEU A 1 282 ? 6.507 1.535 -23.646 1.00 96.56 282 LEU A O 1
ATOM 2128 N N . ILE A 1 283 ? 4.653 2.567 -22.880 1.00 93.50 283 ILE A N 1
ATOM 2129 C CA . ILE A 1 283 ? 3.955 2.658 -24.168 1.00 93.50 283 ILE A CA 1
ATOM 2130 C C . 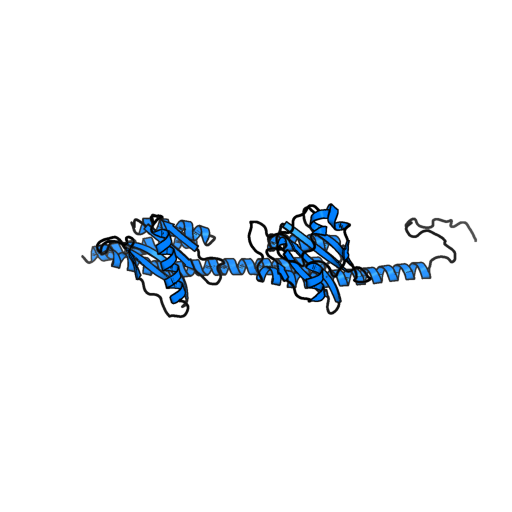ILE A 1 283 ? 3.676 4.127 -24.492 1.00 93.50 283 ILE A C 1
ATOM 2132 O O . ILE A 1 283 ? 2.976 4.812 -23.755 1.00 93.50 283 ILE A O 1
ATOM 2136 N N . ALA A 1 284 ? 4.214 4.610 -25.611 1.00 88.75 284 ALA A N 1
ATOM 2137 C CA . ALA A 1 284 ? 4.035 5.973 -26.094 1.00 88.75 284 ALA A CA 1
ATOM 2138 C C . ALA A 1 284 ? 3.162 5.970 -27.358 1.00 88.75 284 ALA A C 1
ATOM 2140 O O . ALA A 1 284 ? 3.658 5.864 -28.486 1.00 88.75 284 ALA A O 1
ATOM 2141 N N . GLY A 1 285 ? 1.846 6.113 -27.189 1.00 84.88 285 GLY A N 1
ATOM 2142 C CA . GLY A 1 285 ? 0.880 5.919 -28.274 1.00 84.88 285 GLY A CA 1
ATOM 2143 C C . GLY A 1 285 ? 0.782 4.441 -28.658 1.00 84.88 285 GLY A C 1
ATOM 2144 O O . GLY A 1 285 ? 0.347 3.633 -27.851 1.00 84.88 285 GLY A O 1
ATOM 2145 N N . GLU A 1 286 ? 1.198 4.083 -29.875 1.00 84.00 286 GLU A N 1
ATOM 2146 C CA . GLU A 1 286 ? 1.242 2.681 -30.339 1.00 84.00 286 GLU A CA 1
ATOM 2147 C C . GLU A 1 286 ? 2.635 2.041 -30.186 1.00 84.00 286 GLU A C 1
ATOM 2149 O O . GLU A 1 286 ? 2.817 0.851 -30.442 1.00 84.00 286 GLU A O 1
ATOM 2154 N N . GLU A 1 287 ? 3.643 2.820 -29.783 1.00 86.25 287 GLU A N 1
ATOM 2155 C CA . GLU A 1 287 ? 5.024 2.357 -29.692 1.00 86.25 287 GLU A CA 1
ATOM 2156 C C . GLU A 1 287 ? 5.362 1.887 -28.275 1.00 86.25 287 GLU A C 1
ATOM 2158 O O . GLU A 1 287 ? 5.333 2.665 -27.323 1.00 86.25 287 GLU A O 1
ATOM 2163 N N . GLN A 1 288 ? 5.749 0.619 -28.143 1.00 88.81 288 GLN A N 1
ATOM 2164 C CA . GLN A 1 288 ? 6.379 0.105 -26.929 1.00 88.81 288 GLN A CA 1
ATOM 2165 C C . GLN A 1 288 ? 7.853 0.498 -26.919 1.00 88.81 288 GLN A C 1
ATOM 2167 O O . GLN A 1 288 ? 8.611 0.076 -27.795 1.00 88.81 288 GLN A O 1
ATOM 2172 N N . VAL A 1 289 ? 8.258 1.290 -25.929 1.00 91.75 289 VAL A N 1
ATOM 2173 C CA . VAL A 1 289 ? 9.643 1.764 -25.810 1.00 91.75 289 VAL A CA 1
ATOM 2174 C C . VAL A 1 289 ? 10.447 0.972 -24.779 1.00 91.75 289 VAL A C 1
ATOM 2176 O O . VAL A 1 289 ? 11.676 0.952 -24.867 1.00 91.75 289 VAL A O 1
ATOM 2179 N N . GLY A 1 290 ? 9.783 0.297 -23.833 1.00 95.00 290 GLY A N 1
ATOM 2180 C CA . GLY A 1 290 ? 10.466 -0.399 -22.746 1.00 95.00 290 GLY A CA 1
ATOM 2181 C C . GLY A 1 290 ? 9.565 -0.858 -21.601 1.00 95.00 290 GLY A C 1
ATOM 2182 O O . GLY A 1 290 ? 8.361 -1.045 -21.785 1.00 95.00 290 GLY A O 1
ATOM 2183 N N . VAL A 1 291 ? 10.155 -1.015 -20.415 1.00 97.44 291 VAL A N 1
ATOM 2184 C CA . VAL A 1 291 ? 9.490 -1.421 -19.166 1.00 97.44 291 VAL A CA 1
ATOM 2185 C C . VAL A 1 291 ? 10.036 -0.589 -18.000 1.00 97.44 291 VAL A C 1
ATOM 2187 O O . VAL A 1 291 ? 11.236 -0.336 -17.922 1.00 97.44 291 VAL A O 1
ATOM 2190 N N . LEU A 1 292 ? 9.151 -0.157 -17.106 1.00 97.94 292 LEU A N 1
ATOM 2191 C CA . LEU A 1 292 ? 9.467 0.420 -15.802 1.00 97.94 292 LEU A CA 1
ATOM 2192 C C . LEU A 1 292 ? 9.345 -0.675 -14.744 1.00 97.94 292 LEU A C 1
ATOM 2194 O O . LEU A 1 292 ? 8.311 -1.341 -14.670 1.00 97.94 292 LEU A O 1
ATOM 2198 N N . GLU A 1 293 ? 10.361 -0.821 -13.902 1.00 97.69 293 GLU A N 1
ATOM 2199 C CA . GLU A 1 293 ? 10.345 -1.751 -12.775 1.00 97.69 293 GLU A CA 1
ATOM 2200 C C . GLU A 1 293 ? 10.557 -1.002 -11.461 1.00 97.69 293 GLU A C 1
ATOM 2202 O O . GLU A 1 293 ? 11.405 -0.117 -11.365 1.00 97.69 293 GLU A O 1
ATOM 2207 N N . VAL A 1 294 ? 9.798 -1.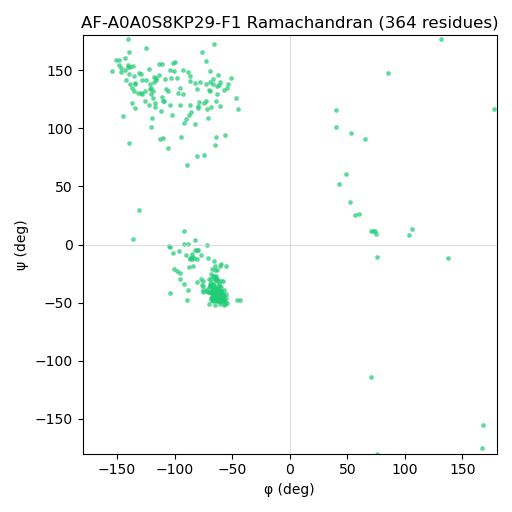376 -10.433 1.00 97.81 294 VAL A N 1
ATOM 2208 C CA . VAL A 1 294 ? 9.991 -0.928 -9.049 1.00 97.81 294 VAL A CA 1
ATOM 2209 C C . VAL A 1 294 ? 10.108 -2.169 -8.178 1.00 97.81 294 VAL A C 1
ATOM 2211 O O . VAL A 1 294 ? 9.231 -3.033 -8.204 1.00 97.81 294 VAL A O 1
ATOM 2214 N N . LEU A 1 295 ? 11.209 -2.282 -7.444 1.00 96.69 295 LEU A N 1
ATOM 2215 C CA . LEU A 1 295 ? 11.666 -3.516 -6.814 1.00 96.69 295 LEU A CA 1
ATOM 2216 C C . LEU A 1 295 ? 11.703 -3.374 -5.294 1.00 96.69 295 LEU A C 1
ATOM 2218 O O . LEU A 1 295 ? 12.089 -2.334 -4.767 1.00 96.69 295 LEU A O 1
ATOM 2222 N N . ASN A 1 296 ? 11.363 -4.468 -4.615 1.00 95.94 296 ASN A N 1
ATOM 2223 C CA . ASN A 1 296 ? 11.448 -4.673 -3.173 1.00 95.94 296 ASN A CA 1
ATOM 2224 C C . ASN A 1 296 ? 10.742 -3.597 -2.346 1.00 95.94 296 ASN A C 1
ATOM 2226 O O . ASN A 1 296 ? 11.315 -2.566 -2.004 1.00 95.94 296 ASN A O 1
ATOM 2230 N N . LYS A 1 297 ? 9.499 -3.878 -1.953 1.00 95.38 297 LYS A N 1
ATOM 2231 C CA . LYS A 1 297 ? 8.771 -3.038 -0.999 1.00 95.38 297 LYS A CA 1
ATOM 2232 C C . LYS A 1 297 ? 9.506 -3.052 0.346 1.00 95.38 297 LYS A C 1
ATOM 2234 O O . LYS A 1 297 ? 9.825 -4.118 0.882 1.00 95.38 297 LYS A O 1
ATOM 2239 N N . GLU A 1 298 ? 9.769 -1.876 0.898 1.00 91.62 298 GLU A N 1
ATOM 2240 C CA . GLU A 1 298 ? 10.452 -1.745 2.181 1.00 91.62 298 GLU A CA 1
ATOM 2241 C C . GLU A 1 298 ? 9.544 -2.149 3.357 1.00 91.62 298 GLU A C 1
ATOM 2243 O O . GLU A 1 298 ? 8.313 -2.158 3.273 1.00 91.62 298 GLU A O 1
ATOM 2248 N N . GLY A 1 299 ? 10.161 -2.504 4.489 1.00 84.06 299 GLY A N 1
ATOM 2249 C CA . GLY A 1 299 ? 9.443 -2.782 5.740 1.00 84.06 299 GLY A CA 1
ATOM 2250 C C . GLY A 1 299 ? 8.648 -4.094 5.772 1.00 84.06 299 GLY A C 1
ATOM 2251 O O . GLY A 1 299 ? 7.860 -4.300 6.692 1.00 84.06 299 GLY A O 1
ATOM 2252 N N . GLY A 1 300 ? 8.838 -4.987 4.793 1.00 76.00 300 GLY A N 1
ATOM 2253 C CA . GLY A 1 300 ? 8.153 -6.286 4.729 1.00 76.00 300 GLY A CA 1
ATOM 2254 C C . GLY A 1 300 ? 6.677 -6.207 4.321 1.00 76.00 300 GLY A C 1
ATOM 2255 O O . GLY A 1 300 ? 5.953 -7.193 4.457 1.00 76.00 300 GLY A O 1
ATOM 2256 N N . ALA A 1 301 ? 6.224 -5.047 3.837 1.00 85.81 301 ALA A N 1
ATOM 2257 C CA . ALA A 1 301 ? 4.894 -4.874 3.266 1.00 85.81 301 ALA A CA 1
ATOM 2258 C C . ALA A 1 301 ? 4.811 -5.458 1.842 1.00 85.81 301 ALA A C 1
ATOM 2260 O O . ALA A 1 301 ? 5.823 -5.739 1.206 1.00 85.81 301 ALA A O 1
ATOM 2261 N N . LEU A 1 302 ? 3.587 -5.622 1.334 1.00 93.31 302 LEU A N 1
ATOM 2262 C CA . LEU A 1 302 ? 3.327 -6.040 -0.044 1.00 93.31 302 LEU A CA 1
ATOM 2263 C C . LEU A 1 302 ? 2.956 -4.835 -0.909 1.00 93.31 302 LEU A C 1
ATOM 2265 O O . LEU A 1 302 ? 2.326 -3.894 -0.422 1.00 93.31 302 LEU A O 1
ATOM 2269 N N . PHE A 1 303 ? 3.288 -4.896 -2.197 1.00 95.00 303 PHE A N 1
ATOM 2270 C CA . PHE A 1 303 ? 2.798 -3.935 -3.178 1.00 95.00 303 PHE A CA 1
ATOM 2271 C C . PHE A 1 303 ? 1.285 -4.080 -3.375 1.00 95.00 303 PHE A C 1
ATOM 2273 O O . PHE A 1 303 ? 0.734 -5.189 -3.389 1.00 95.00 303 PHE A O 1
ATOM 2280 N N . THR A 1 304 ? 0.624 -2.942 -3.559 1.00 92.88 304 THR A N 1
ATOM 2281 C CA . THR A 1 304 ? -0.828 -2.812 -3.694 1.00 92.88 304 THR A CA 1
ATOM 2282 C C . THR A 1 304 ? -1.232 -2.409 -5.111 1.00 92.88 304 THR A C 1
ATOM 2284 O O . THR A 1 304 ? -0.479 -1.764 -5.839 1.00 92.88 304 THR A O 1
ATOM 2287 N N . ALA A 1 305 ? -2.463 -2.745 -5.508 1.00 92.31 305 ALA A N 1
ATOM 2288 C CA . ALA A 1 305 ? -2.988 -2.379 -6.825 1.00 92.31 305 ALA A CA 1
ATOM 2289 C C . ALA A 1 305 ? -3.029 -0.855 -7.054 1.00 92.31 305 ALA A C 1
ATOM 2291 O O . ALA A 1 305 ? -2.848 -0.402 -8.180 1.00 92.31 305 ALA A O 1
ATOM 2292 N N . GLU A 1 306 ? -3.234 -0.063 -5.998 1.00 87.75 306 GLU A N 1
ATOM 2293 C CA . GLU A 1 306 ? -3.224 1.403 -6.076 1.00 87.75 306 GLU A CA 1
ATOM 2294 C C . GLU A 1 306 ? -1.841 1.958 -6.432 1.00 87.75 306 GLU A C 1
ATOM 2296 O O . GLU A 1 306 ? -1.740 2.879 -7.239 1.00 87.75 306 GLU A O 1
ATOM 2301 N N . GLU A 1 307 ? -0.776 1.381 -5.871 1.00 92.44 307 GLU A N 1
ATOM 2302 C CA . GLU A 1 307 ? 0.605 1.742 -6.214 1.00 92.44 307 GLU A CA 1
ATOM 2303 C C . GLU A 1 307 ? 0.936 1.330 -7.650 1.00 92.44 307 GLU A C 1
AT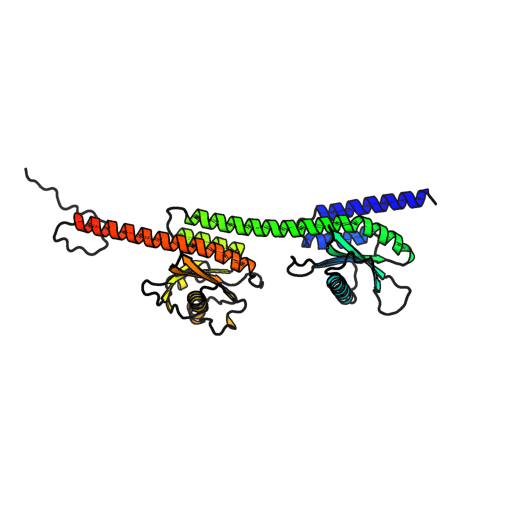OM 2305 O O . GLU A 1 307 ? 1.540 2.105 -8.388 1.00 92.44 307 GLU A O 1
ATOM 2310 N N . GLY A 1 308 ? 0.472 0.152 -8.083 1.00 93.88 308 GLY A N 1
ATOM 2311 C CA . GLY A 1 308 ? 0.586 -0.277 -9.478 1.00 93.88 308 GLY A CA 1
ATOM 2312 C C . GLY A 1 308 ? -0.083 0.700 -10.446 1.00 93.88 308 GLY A C 1
ATOM 2313 O O . GLY A 1 308 ? 0.531 1.114 -11.425 1.00 93.88 308 GLY A O 1
ATOM 2314 N N . LEU A 1 309 ? -1.310 1.140 -10.147 1.00 92.00 309 LEU A N 1
ATOM 2315 C CA . LEU A 1 309 ? -2.033 2.120 -10.964 1.00 92.00 309 LEU A CA 1
ATOM 2316 C C . LEU A 1 309 ? -1.340 3.489 -11.008 1.00 92.00 309 LEU A C 1
ATOM 2318 O O . LEU A 1 309 ? -1.304 4.106 -12.070 1.00 92.00 309 LEU A O 1
ATOM 2322 N N . LEU A 1 310 ? -0.761 3.948 -9.895 1.00 91.50 310 LEU A N 1
ATOM 2323 C CA . LEU A 1 310 ? 0.061 5.161 -9.886 1.00 91.50 310 LEU A CA 1
ATOM 2324 C C . LEU A 1 310 ? 1.248 5.029 -10.850 1.00 91.50 310 LEU A C 1
ATOM 2326 O O . LEU A 1 310 ? 1.485 5.923 -11.663 1.00 91.50 310 LEU A O 1
ATOM 2330 N N . LEU A 1 311 ? 1.977 3.910 -10.785 1.00 95.50 311 LEU A N 1
ATOM 2331 C CA . LEU A 1 311 ? 3.123 3.672 -11.661 1.00 95.50 311 LEU A CA 1
ATOM 2332 C C . LEU A 1 311 ? 2.718 3.547 -13.131 1.00 95.50 311 LEU A C 1
ATOM 2334 O O . LEU A 1 311 ? 3.485 3.969 -13.985 1.00 95.50 311 LEU A O 1
ATOM 2338 N N . VAL A 1 312 ? 1.518 3.049 -13.441 1.00 94.25 312 VAL A N 1
ATOM 2339 C CA . VAL A 1 312 ? 0.964 3.067 -14.809 1.00 94.25 312 VAL A CA 1
ATOM 2340 C C . VAL A 1 312 ? 0.810 4.493 -15.328 1.00 94.25 312 VAL A C 1
ATOM 2342 O O . VAL A 1 312 ? 1.241 4.778 -16.443 1.00 94.25 312 VAL A O 1
ATOM 2345 N N . SER A 1 313 ? 0.252 5.403 -14.526 1.00 89.94 313 SER A N 1
ATOM 2346 C CA . SER A 1 313 ? 0.120 6.810 -14.924 1.00 89.94 313 SER A CA 1
ATOM 2347 C C . SER A 1 313 ? 1.478 7.482 -15.133 1.00 89.94 313 SER A C 1
ATOM 2349 O O . SER A 1 313 ? 1.653 8.254 -16.070 1.00 89.94 313 SER A O 1
ATOM 2351 N N . VAL A 1 314 ? 2.460 7.171 -14.285 1.00 90.50 314 VAL A N 1
ATOM 2352 C CA . VAL A 1 314 ? 3.821 7.709 -14.423 1.00 90.50 314 VAL A CA 1
ATOM 2353 C C . VAL A 1 314 ? 4.563 7.096 -15.620 1.00 90.50 314 VAL A C 1
ATOM 2355 O O . VAL A 1 314 ? 5.273 7.801 -16.337 1.00 90.50 314 VAL A O 1
ATOM 2358 N N . ALA A 1 315 ? 4.378 5.801 -15.873 1.00 93.25 315 ALA A N 1
ATOM 2359 C CA . ALA A 1 315 ? 4.974 5.076 -16.989 1.00 93.25 315 ALA A CA 1
ATOM 2360 C C . ALA A 1 315 ? 4.573 5.661 -18.349 1.00 93.25 315 ALA A C 1
ATOM 2362 O O . ALA A 1 315 ? 5.404 5.714 -19.254 1.00 93.25 315 ALA A O 1
ATOM 2363 N N . GLU A 1 316 ? 3.334 6.135 -18.494 1.00 90.06 316 GLU A N 1
ATOM 2364 C CA . GLU A 1 316 ? 2.878 6.796 -19.719 1.00 90.06 316 GLU A CA 1
ATOM 2365 C C . GLU A 1 316 ? 3.683 8.078 -20.000 1.00 90.06 316 GLU A C 1
ATOM 2367 O O . GLU A 1 316 ? 4.244 8.233 -21.088 1.00 90.06 316 GLU A O 1
ATOM 2372 N N . GLU A 1 317 ? 3.843 8.953 -19.003 1.00 88.38 317 GLU A N 1
ATOM 2373 C CA . GLU A 1 317 ? 4.649 10.179 -19.125 1.00 88.38 317 GLU A CA 1
ATOM 2374 C C . GLU A 1 317 ? 6.115 9.858 -19.454 1.00 88.38 317 GLU A C 1
ATOM 2376 O O . GLU A 1 317 ? 6.701 10.447 -20.368 1.00 88.38 317 GLU A O 1
ATOM 2381 N N . ILE A 1 318 ? 6.697 8.875 -18.752 1.00 91.75 318 ILE A N 1
ATOM 2382 C CA . ILE A 1 318 ? 8.066 8.398 -18.995 1.00 91.75 318 ILE A CA 1
ATOM 2383 C C . ILE A 1 318 ? 8.208 7.901 -20.437 1.00 91.75 318 ILE A C 1
ATOM 2385 O O . ILE A 1 318 ? 9.159 8.271 -21.129 1.00 91.75 318 ILE A O 1
ATOM 2389 N N . ALA A 1 319 ? 7.258 7.104 -20.929 1.00 92.19 319 ALA A N 1
ATOM 2390 C CA . ALA A 1 319 ? 7.295 6.581 -22.287 1.00 92.19 319 ALA A CA 1
ATOM 2391 C C . ALA A 1 319 ? 7.275 7.711 -23.329 1.00 92.19 319 ALA A C 1
ATOM 2393 O O . ALA A 1 319 ? 8.082 7.706 -24.266 1.00 92.19 319 ALA A O 1
ATOM 2394 N N . PHE A 1 320 ? 6.397 8.705 -23.156 1.00 87.62 320 PHE A N 1
ATOM 2395 C CA . PHE A 1 320 ? 6.336 9.868 -24.042 1.00 87.62 320 PHE A CA 1
ATOM 2396 C C . PHE A 1 320 ? 7.624 10.692 -24.011 1.00 87.62 320 PHE A C 1
ATOM 2398 O O . PHE A 1 320 ? 8.102 11.094 -25.074 1.00 87.62 320 PHE A O 1
ATOM 2405 N N . ALA A 1 321 ? 8.214 10.911 -22.837 1.00 86.62 321 ALA A N 1
ATOM 2406 C CA . ALA A 1 321 ? 9.471 11.641 -22.702 1.00 86.62 321 ALA A CA 1
ATOM 2407 C C . ALA A 1 321 ? 10.624 10.937 -23.426 1.00 86.62 321 ALA A C 1
ATOM 2409 O O . ALA A 1 321 ? 11.345 11.564 -24.204 1.00 86.62 321 ALA A O 1
ATOM 2410 N N . ILE A 1 322 ? 10.742 9.617 -23.252 1.00 87.56 322 ILE A N 1
ATOM 2411 C CA . ILE A 1 322 ? 11.757 8.796 -23.921 1.00 87.56 322 ILE A CA 1
ATOM 2412 C C . ILE A 1 322 ? 11.566 8.838 -25.438 1.00 87.56 322 ILE A C 1
ATOM 2414 O O . ILE A 1 322 ? 12.528 9.058 -26.178 1.00 87.56 322 ILE A O 1
ATOM 2418 N N . ARG A 1 323 ? 10.327 8.684 -25.922 1.00 85.81 323 ARG A N 1
ATOM 2419 C CA . ARG A 1 323 ? 10.022 8.784 -27.356 1.00 85.81 323 ARG A CA 1
ATOM 2420 C C . ARG A 1 323 ? 10.380 10.167 -27.905 1.00 85.81 323 ARG A C 1
ATOM 2422 O O . ARG A 1 323 ? 11.031 10.265 -28.943 1.00 85.81 323 ARG A O 1
ATOM 2429 N N . ASN A 1 324 ? 9.995 11.235 -27.209 1.00 82.38 324 ASN A N 1
ATOM 2430 C CA . ASN A 1 324 ? 10.271 12.609 -27.630 1.00 82.38 324 ASN A CA 1
ATOM 2431 C C . ASN A 1 324 ? 11.778 12.898 -27.674 1.00 82.38 324 ASN A C 1
ATOM 2433 O O . ASN A 1 324 ? 12.253 13.499 -28.637 1.00 82.38 324 ASN A O 1
ATOM 2437 N N . ALA A 1 325 ? 12.535 12.423 -26.685 1.00 80.31 325 ALA A N 1
ATOM 2438 C CA . ALA A 1 325 ? 13.986 12.549 -26.646 1.00 80.31 325 ALA A CA 1
ATOM 2439 C C . ALA A 1 325 ? 14.665 11.783 -27.793 1.00 80.31 325 ALA A C 1
ATOM 2441 O O . ALA A 1 325 ? 15.495 12.364 -28.492 1.00 80.31 325 ALA A O 1
ATOM 2442 N N . LYS A 1 326 ? 14.258 10.532 -28.070 1.00 78.00 326 LYS A N 1
ATOM 2443 C CA . LYS A 1 326 ? 14.756 9.755 -29.224 1.00 78.00 326 LYS A CA 1
ATOM 2444 C C . LYS A 1 326 ? 14.479 10.468 -30.554 1.00 78.00 326 LYS A C 1
ATOM 2446 O O . LYS A 1 326 ? 15.360 10.560 -31.409 1.00 78.00 326 LYS A O 1
ATOM 2451 N N . VAL A 1 327 ? 13.272 11.013 -30.730 1.00 75.25 327 VAL A N 1
ATOM 2452 C CA . VAL A 1 327 ? 12.904 11.786 -31.930 1.00 75.25 327 VAL A CA 1
ATOM 2453 C C . VAL A 1 327 ? 13.750 13.055 -32.046 1.00 75.25 327 VAL A C 1
ATOM 2455 O O . VAL A 1 327 ? 14.256 13.360 -33.127 1.00 75.25 327 VAL A O 1
ATOM 2458 N N . PHE A 1 328 ? 13.939 13.786 -30.948 1.00 71.56 328 PHE A N 1
ATOM 2459 C CA . PHE A 1 328 ? 14.762 14.992 -30.935 1.00 71.56 328 PHE A CA 1
ATOM 2460 C C . PHE A 1 328 ? 16.221 14.680 -31.286 1.00 71.56 328 PHE A C 1
ATOM 2462 O O . PHE A 1 328 ? 16.796 15.341 -32.153 1.00 71.56 328 PHE A O 1
ATOM 2469 N N . GLU A 1 329 ? 16.798 13.633 -30.694 1.00 70.62 329 GLU A N 1
ATOM 2470 C CA . GLU A 1 329 ? 18.153 13.176 -30.999 1.00 70.62 329 GLU A CA 1
ATOM 2471 C C . GLU A 1 329 ? 18.290 12.785 -32.477 1.00 70.62 329 GLU A C 1
ATOM 2473 O O . GLU A 1 329 ? 19.234 13.209 -33.147 1.00 70.62 329 GLU A O 1
ATOM 2478 N N . TYR A 1 330 ? 17.316 12.055 -33.031 1.00 71.19 330 TYR A N 1
ATOM 2479 C CA . TYR A 1 330 ? 17.283 11.708 -34.451 1.00 71.19 330 TYR A CA 1
ATOM 2480 C C . TYR A 1 330 ? 17.265 12.952 -35.351 1.00 71.19 330 TYR A C 1
ATOM 2482 O O . TYR A 1 330 ? 18.027 13.022 -36.322 1.00 71.19 330 TYR A O 1
ATOM 2490 N N . VAL A 1 331 ? 16.435 13.952 -35.032 1.00 68.62 331 VAL A N 1
ATOM 2491 C CA . VAL A 1 331 ? 16.353 15.213 -35.787 1.00 68.62 331 VAL A CA 1
ATOM 2492 C C . VAL A 1 331 ? 17.673 15.975 -35.708 1.00 68.62 331 VAL A C 1
ATOM 2494 O O . VAL A 1 331 ? 18.188 16.398 -36.745 1.00 68.62 331 VAL A O 1
ATOM 2497 N N . VAL A 1 332 ? 18.263 16.106 -34.516 1.00 67.44 332 VAL A N 1
ATOM 2498 C CA . VAL A 1 332 ? 19.551 16.786 -34.315 1.00 67.44 332 VAL A CA 1
ATOM 2499 C C . VAL A 1 332 ? 20.674 16.056 -35.049 1.00 67.44 332 VAL A C 1
ATOM 2501 O O . VAL A 1 332 ? 21.421 16.687 -35.797 1.00 67.44 332 VAL A O 1
ATOM 2504 N N . ASN A 1 333 ? 20.772 14.732 -34.917 1.00 67.38 333 ASN A N 1
ATOM 2505 C CA . ASN A 1 333 ? 21.780 13.921 -35.598 1.00 67.38 333 ASN A CA 1
ATOM 2506 C C . ASN A 1 333 ? 21.628 13.995 -37.121 1.00 67.38 333 ASN A C 1
ATOM 2508 O O . ASN A 1 333 ? 22.621 14.149 -37.835 1.00 67.38 333 ASN A O 1
ATOM 2512 N N . THR A 1 334 ? 20.397 13.943 -37.631 1.00 69.75 334 THR A N 1
ATOM 2513 C CA . THR A 1 334 ? 20.110 14.080 -39.066 1.00 69.75 334 THR A CA 1
ATOM 2514 C C . THR A 1 334 ? 20.469 15.474 -39.569 1.00 69.75 334 THR A C 1
ATOM 2516 O O . THR A 1 334 ? 21.143 15.603 -40.592 1.00 69.75 334 THR A O 1
ATOM 2519 N N . TYR A 1 335 ? 20.104 16.520 -38.827 1.00 64.88 335 TYR A N 1
ATOM 2520 C CA . TYR A 1 335 ? 20.454 17.903 -39.144 1.00 64.88 335 TYR A CA 1
ATOM 2521 C C . TYR A 1 335 ? 21.975 18.125 -39.129 1.00 64.88 335 TYR A C 1
ATOM 2523 O O . TYR A 1 335 ? 22.528 18.721 -40.055 1.00 64.88 335 TYR A O 1
ATOM 2531 N N . CYS A 1 336 ? 22.683 17.583 -38.135 1.00 64.06 336 CYS A N 1
ATOM 2532 C CA . CYS A 1 336 ? 24.142 17.609 -38.054 1.00 64.06 336 CYS A CA 1
ATOM 2533 C C . CYS A 1 336 ? 24.788 16.882 -39.239 1.00 64.06 336 CYS A C 1
ATOM 2535 O O . CYS A 1 336 ? 25.660 17.459 -39.890 1.00 64.06 336 CYS A O 1
ATOM 2537 N N . LYS A 1 337 ? 24.330 15.668 -39.580 1.00 67.81 337 LYS A N 1
ATOM 2538 C CA . LYS A 1 337 ? 24.809 14.904 -40.747 1.00 67.81 337 LYS A CA 1
ATOM 2539 C C . LYS A 1 337 ? 24.569 15.658 -42.058 1.00 67.81 337 LYS A C 1
ATOM 2541 O O . LYS A 1 337 ? 25.482 15.769 -42.874 1.00 67.81 337 LYS A O 1
ATOM 2546 N N . GLN A 1 338 ? 23.384 16.240 -42.253 1.00 69.44 338 GLN A N 1
ATOM 2547 C CA . GLN A 1 338 ? 23.074 17.044 -43.442 1.00 69.44 338 GLN A CA 1
ATOM 2548 C C . GLN A 1 338 ? 23.950 18.297 -43.535 1.00 69.44 338 GLN A C 1
ATOM 2550 O O . GLN A 1 338 ? 24.489 18.602 -44.600 1.00 69.44 338 GLN A O 1
ATOM 2555 N N . ARG A 1 339 ? 24.155 19.006 -42.421 1.00 59.25 339 ARG A N 1
ATOM 2556 C CA . ARG A 1 339 ? 24.977 20.221 -42.379 1.00 59.25 339 ARG A CA 1
ATOM 2557 C C . ARG A 1 339 ? 26.466 19.918 -42.577 1.00 59.25 339 ARG A C 1
ATOM 2559 O O . ARG A 1 339 ? 27.157 20.681 -43.253 1.00 59.25 339 ARG A O 1
ATOM 2566 N N . GLN A 1 340 ? 26.942 18.785 -42.061 1.00 60.91 340 GLN A N 1
ATOM 2567 C CA . GLN A 1 340 ? 28.269 18.243 -42.359 1.00 60.91 3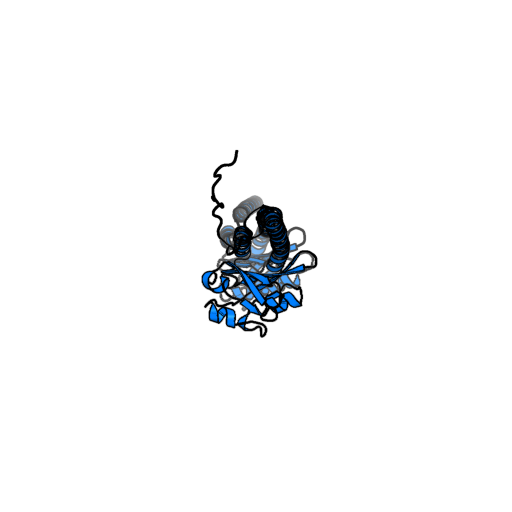40 GLN A CA 1
ATOM 2568 C C . GLN A 1 340 ? 28.382 17.829 -43.838 1.00 60.91 340 GLN A C 1
ATOM 2570 O O . GLN A 1 340 ? 29.419 18.054 -44.449 1.00 60.91 340 GLN A O 1
ATOM 2575 N N . GLY A 1 341 ? 27.320 17.325 -44.471 1.00 55.25 341 GLY A N 1
ATOM 2576 C CA . GLY A 1 341 ? 27.302 16.986 -45.901 1.00 55.25 341 GLY A CA 1
ATOM 2577 C C . GLY A 1 341 ? 27.217 18.185 -46.859 1.00 55.25 341 GLY A C 1
ATOM 2578 O O . GLY A 1 341 ? 27.790 18.140 -47.942 1.00 55.25 341 GLY A O 1
ATOM 2579 N N . GLN A 1 342 ? 26.556 19.281 -46.472 1.00 47.19 342 GLN A N 1
ATOM 2580 C CA . GLN A 1 342 ? 26.380 20.463 -47.333 1.00 47.19 342 GLN A CA 1
ATOM 2581 C C . GLN A 1 342 ? 27.531 21.481 -47.259 1.00 47.19 342 GLN A C 1
ATOM 2583 O O . GLN A 1 342 ? 27.606 22.377 -48.101 1.00 47.19 342 GLN A O 1
ATOM 2588 N N . ARG A 1 343 ? 28.444 21.361 -46.282 1.00 47.44 343 ARG A N 1
ATOM 2589 C CA . ARG A 1 343 ? 29.655 22.202 -46.191 1.00 47.44 343 ARG A CA 1
ATOM 2590 C C . ARG A 1 343 ? 30.949 21.457 -45.848 1.00 47.44 343 ARG A C 1
ATOM 2592 O O . ARG A 1 343 ? 31.972 22.126 -45.702 1.00 47.44 343 ARG A O 1
ATOM 2599 N N . SER A 1 344 ? 30.972 20.122 -45.734 1.00 47.16 344 SER A N 1
ATOM 2600 C CA . SER A 1 344 ? 32.266 19.430 -45.675 1.00 47.16 344 SER A CA 1
ATOM 2601 C C . SER A 1 344 ? 32.911 19.485 -47.052 1.00 47.16 344 SER A C 1
ATOM 2603 O O . SER A 1 344 ? 32.377 19.018 -48.059 1.00 47.16 344 SER A O 1
ATOM 2605 N N . CYS A 1 345 ? 34.059 20.150 -47.102 1.00 44.81 345 CYS A N 1
ATOM 2606 C CA . CYS A 1 345 ? 34.916 20.196 -48.268 1.00 44.81 345 CYS A CA 1
ATOM 2607 C C . CYS A 1 345 ? 35.094 18.776 -48.824 1.00 44.81 345 CYS A C 1
ATOM 2609 O O . CYS A 1 345 ? 35.499 17.871 -48.087 1.00 44.81 345 CYS A O 1
ATOM 2611 N N . ARG A 1 346 ? 34.800 18.591 -50.120 1.00 40.75 346 ARG A N 1
ATOM 2612 C CA . ARG A 1 346 ? 35.091 17.352 -50.855 1.00 40.75 346 ARG A CA 1
ATOM 2613 C C . ARG A 1 346 ? 36.513 16.891 -50.511 1.00 40.75 346 ARG A C 1
ATOM 2615 O O . ARG A 1 346 ? 37.469 17.597 -50.818 1.00 40.75 346 ARG A O 1
ATOM 2622 N N . GLY A 1 347 ? 36.637 15.721 -49.883 1.00 45.25 347 GLY A N 1
ATOM 2623 C CA . GLY A 1 347 ? 37.925 15.056 -49.651 1.00 45.25 347 GLY A CA 1
ATOM 2624 C C . GLY A 1 347 ? 38.481 15.074 -48.221 1.00 45.25 347 GLY A C 1
ATOM 2625 O O . GLY A 1 347 ? 39.648 14.733 -48.046 1.00 45.25 347 GLY A O 1
ATOM 2626 N N . CYS A 1 348 ? 37.713 15.434 -47.187 1.00 46.94 348 CYS A N 1
ATOM 2627 C CA . CYS A 1 348 ? 38.208 15.321 -45.808 1.00 46.94 348 CYS A CA 1
ATOM 2628 C C . CYS A 1 348 ? 38.053 13.886 -45.256 1.00 46.94 348 CYS A C 1
ATOM 2630 O O . CYS A 1 348 ? 36.960 13.476 -44.880 1.00 46.94 348 CYS A O 1
ATOM 2632 N N . GLN A 1 349 ? 39.153 13.127 -45.189 1.00 48.47 349 GLN A N 1
ATOM 2633 C CA . GLN A 1 349 ? 39.236 11.809 -44.537 1.00 48.47 349 GLN A CA 1
ATOM 2634 C C . GLN A 1 349 ? 39.605 11.950 -43.046 1.00 48.47 349 GLN A C 1
ATOM 2636 O O . GLN A 1 349 ? 40.716 11.605 -42.647 1.00 48.47 349 GLN A O 1
ATOM 2641 N N . ARG A 1 350 ? 38.719 12.504 -42.206 1.00 49.91 350 ARG A N 1
ATOM 2642 C CA . ARG A 1 350 ? 38.950 12.542 -40.746 1.00 49.91 350 ARG A CA 1
ATOM 2643 C C . ARG A 1 350 ? 38.127 11.483 -40.002 1.00 49.91 350 ARG A C 1
ATOM 2645 O O . ARG A 1 350 ? 36.973 11.273 -40.370 1.00 49.91 350 ARG A O 1
ATOM 2652 N N . PRO A 1 351 ? 38.673 10.867 -38.933 1.00 42.53 351 PRO A N 1
ATOM 2653 C CA . PRO A 1 351 ? 37.897 10.010 -38.045 1.00 42.53 351 PRO A CA 1
ATOM 2654 C C . PRO A 1 351 ? 36.846 10.831 -37.288 1.00 42.53 351 PRO A C 1
ATOM 2656 O O . PRO A 1 351 ? 37.119 11.947 -36.832 1.00 42.53 351 PRO A O 1
ATOM 2659 N N . LEU A 1 352 ? 35.646 10.267 -37.169 1.00 42.56 352 LEU A N 1
ATOM 2660 C CA . LEU A 1 352 ? 34.506 10.847 -36.460 1.00 42.56 352 LEU A CA 1
ATOM 2661 C C . LEU A 1 352 ? 34.873 11.049 -34.978 1.00 42.56 352 LEU A C 1
ATOM 2663 O O . LEU A 1 352 ? 35.214 10.086 -34.302 1.00 42.56 352 LEU A O 1
ATOM 2667 N N . GLY A 1 353 ? 34.839 12.295 -34.488 1.00 41.97 353 GLY A N 1
ATOM 2668 C CA . GLY A 1 353 ? 35.010 12.602 -33.057 1.00 41.97 353 GLY A CA 1
ATOM 2669 C C . GLY A 1 353 ? 35.893 13.805 -32.695 1.00 41.97 353 GLY A C 1
ATOM 2670 O O . GLY A 1 353 ? 35.861 14.245 -31.550 1.00 41.97 353 GLY A O 1
ATOM 2671 N N . SER A 1 354 ? 36.662 14.391 -33.624 1.00 43.59 354 SER A N 1
ATOM 2672 C CA . SER A 1 354 ? 37.471 15.588 -33.304 1.00 43.59 354 SER A CA 1
ATOM 2673 C C . SER A 1 354 ? 36.681 16.893 -33.499 1.00 43.59 354 SER A C 1
ATOM 2675 O O . SER A 1 354 ? 36.372 17.280 -34.623 1.00 43.59 354 SER A O 1
ATOM 2677 N N . TRP A 1 355 ? 36.380 17.588 -32.397 1.00 43.72 355 TRP A N 1
ATOM 2678 C CA . TRP A 1 355 ? 35.692 18.893 -32.364 1.00 43.72 355 TRP A CA 1
ATOM 2679 C C . TRP A 1 355 ? 36.617 20.097 -32.618 1.00 43.72 355 TRP A C 1
ATOM 2681 O O . TRP A 1 355 ? 36.188 21.246 -32.539 1.00 43.72 355 TRP A O 1
ATOM 2691 N N . THR A 1 356 ? 37.898 19.876 -32.925 1.00 43.59 356 THR A N 1
ATOM 2692 C CA . THR A 1 356 ? 38.837 20.972 -33.188 1.00 43.59 356 THR A CA 1
ATOM 2693 C C . THR A 1 356 ? 38.531 21.612 -34.549 1.00 43.59 356 THR A C 1
ATOM 2695 O O . THR A 1 356 ? 38.576 20.902 -35.563 1.00 43.59 356 THR A O 1
ATOM 2698 N N . PRO A 1 357 ? 38.271 22.934 -34.622 1.00 42.41 357 PRO A N 1
ATOM 2699 C CA . PRO A 1 357 ? 38.072 23.626 -35.890 1.00 42.41 357 PRO A CA 1
ATOM 2700 C C . PRO A 1 357 ? 39.256 23.372 -36.828 1.00 42.41 357 PRO A C 1
ATOM 2702 O O . PRO A 1 357 ? 40.411 23.399 -36.399 1.00 42.41 357 PRO A O 1
ATOM 2705 N N . CYS A 1 358 ? 38.991 23.140 -38.116 1.00 43.78 358 CYS A N 1
ATOM 2706 C CA . CYS A 1 358 ? 40.035 23.128 -39.139 1.00 43.78 358 CYS A CA 1
ATOM 2707 C C . CYS A 1 358 ? 40.650 24.530 -39.258 1.00 43.78 358 CYS A C 1
ATOM 2709 O O . CYS A 1 358 ? 40.265 25.322 -40.112 1.00 43.78 358 CYS A O 1
ATOM 2711 N N . VAL A 1 359 ? 41.642 24.832 -38.424 1.00 39.62 359 VAL A N 1
ATOM 2712 C CA . VAL A 1 359 ? 42.555 25.953 -38.641 1.00 39.62 359 VAL A CA 1
ATOM 2713 C C . VAL A 1 359 ? 43.597 25.484 -39.653 1.00 39.62 359 VAL A C 1
ATOM 2715 O O . VAL A 1 359 ? 44.714 25.115 -39.306 1.00 39.62 359 VAL A O 1
ATOM 2718 N N . LYS A 1 360 ? 43.210 25.426 -40.931 1.00 34.94 360 LYS A N 1
ATOM 2719 C CA . LYS A 1 360 ? 44.169 25.361 -42.037 1.00 34.94 360 LYS A CA 1
ATOM 2720 C C . LYS A 1 360 ? 44.056 26.663 -42.821 1.00 34.94 360 LYS A C 1
ATOM 2722 O O . LYS A 1 360 ? 43.204 26.801 -43.687 1.00 34.94 360 LYS A O 1
ATOM 2727 N N . TYR A 1 361 ? 44.884 27.612 -42.388 1.00 33.56 361 TYR A N 1
ATOM 2728 C CA . TYR A 1 361 ? 45.442 28.725 -43.149 1.00 33.56 361 TYR A CA 1
ATOM 2729 C C . TYR A 1 361 ? 44.506 29.444 -44.135 1.00 33.56 361 TYR A C 1
ATOM 2731 O O . TYR A 1 361 ? 44.357 29.063 -45.292 1.00 33.56 361 TYR A O 1
ATOM 2739 N N . ARG A 1 362 ? 44.005 30.610 -43.702 1.00 34.31 362 ARG A N 1
ATOM 2740 C CA . ARG A 1 362 ? 43.975 31.781 -44.588 1.00 34.31 362 ARG A CA 1
ATOM 2741 C C . ARG A 1 362 ? 45.435 32.143 -44.884 1.00 34.31 362 ARG A C 1
ATOM 2743 O O . ARG A 1 362 ? 46.041 32.885 -44.122 1.00 34.31 362 ARG A O 1
ATOM 2750 N N . GLU A 1 363 ? 45.992 31.618 -45.965 1.00 35.03 363 GLU A N 1
ATOM 2751 C CA . GLU A 1 363 ? 47.154 32.222 -46.618 1.00 35.03 363 GLU A CA 1
ATOM 2752 C C . GLU A 1 363 ? 46.770 32.593 -48.057 1.00 35.03 363 GLU A C 1
ATOM 2754 O O . GLU A 1 363 ? 46.483 31.737 -48.884 1.00 35.03 363 GLU A O 1
ATOM 2759 N N . ALA A 1 364 ? 46.672 33.914 -48.240 1.00 39.38 364 ALA A N 1
ATOM 2760 C CA . ALA A 1 364 ? 46.867 34.756 -49.422 1.00 39.38 364 ALA A CA 1
ATOM 2761 C C . ALA A 1 364 ? 46.384 34.318 -50.824 1.00 39.38 364 ALA A C 1
ATOM 2763 O O . ALA A 1 364 ? 46.980 33.458 -51.461 1.00 39.38 364 ALA A O 1
ATOM 2764 N N . SER A 1 365 ? 45.425 35.096 -51.350 1.00 33.78 365 SER A N 1
ATOM 2765 C CA . SER A 1 365 ? 45.352 35.626 -52.735 1.00 33.78 365 SER A CA 1
ATOM 2766 C C . SER A 1 365 ? 44.021 36.397 -52.852 1.00 33.78 365 SER A C 1
ATOM 2768 O O . SER A 1 365 ? 42.980 35.774 -52.651 1.00 33.78 365 SER A O 1
ATOM 2770 N N . VAL A 1 366 ? 43.915 37.711 -53.082 1.00 38.44 366 VAL A N 1
ATOM 2771 C CA . VAL A 1 366 ? 44.761 38.754 -53.701 1.00 38.44 366 VAL A CA 1
ATOM 2772 C C . VAL A 1 366 ? 44.592 40.059 -52.925 1.00 38.44 366 VAL A C 1
ATOM 2774 O O . VAL A 1 366 ? 43.463 40.280 -52.426 1.00 38.44 366 VAL A O 1
#

Radius of gyration: 32.08 Å; Cα contacts (8 Å, |Δi|>4): 527; chains: 1; bounding box: 81×58×98 Å

Nearest PDB structures (foldseek):
  5w10-assembly2_B  TM=8.582E-01  e=8.548E-12  Leptospira interrogans serovar C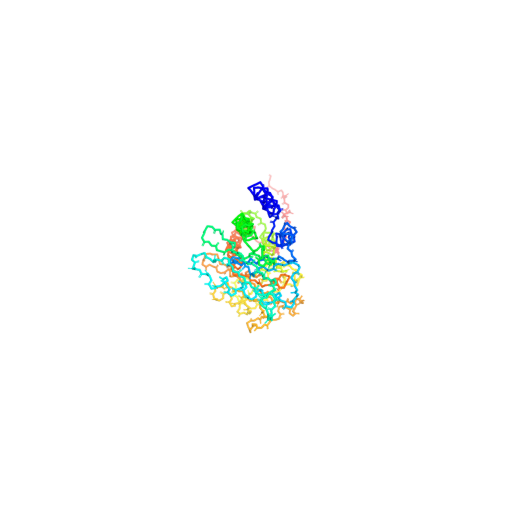openhageni str. Fiocruz L1-130
  5w10-assembly1_D  TM=8.563E-01  e=2.785E-11  Leptospira interrogans serovar Copenhageni str. Fiocruz L1-130
  5w10-assembly2_C  TM=8.559E-01  e=4.056E-11  Leptospira interrogans serovar Copenhageni str. Fiocruz L1-130
  6oap-assembly1_A  TM=7.554E-01  e=2.518E-10  [Leptolyngbya] sp. JSC-1
  2zmf-assembly1_B  TM=8.065E-01  e=2.821E-09  Homo sapiens

pLDDT: mean 82.53, std 15.39, range [33.56, 97.94]

Secondary structure (DSSP, 8-state):
-HHHHHHHHHHHHHHHHHHHHHHHT-SSHHHHHHHHHHHHHHHHT-S-EEEEE--TTSSS-EEEEES--HHHHHHHHHHHHHHHHHHTTSS-PPPEEEESSSS-SSS-EEEEEEEEETTEEEEEEEEEE-GGGHHHHHHHHHHHHHHHHHHHHHHHHHHHHHHHHHHHHHHHHHHHHHTSS--HHHHHHHHHHHHHHHHTEEEEEEEEE-TTSSEEEEEEEESTTHHHHTT-EEETTSHHHHHHHHHT--EEES-GGG-TT--THHHHHHT-----EEEEEEEETTEEEEEEEEEEEGGGPPP-HHHHHHHHHHHHHHHHHHHHHHHHHHHHHHHHHHHHHHHS-TT--PPTT-------------

Mean predicted aligned error: 13.18 Å

Sequence (366 aa):
MVSLAASQSRLAAAQALQLVEVALTSQDLDELTARVPPSLAGMALAPSALLYIADSRLSAPRFSQHGLPPEVSGHVRQVCSDELDQSSGRPGLQPFSVPLTLAAADMPVLLLVPLSSQDRCVGLMGLQVSEPARSTAEAFLGLVAAPLANVITYLINHAETEKRLSHLNTYLTVSSLLAQPLDLHELLEAALYSCMQVVTAEAASVLLLDDEKENFRFYQVEGSAKPILMAATFPADRGLAGSVLQTQRWEIVNNVQSDPRFYEQIDSESGFETRSMIAVPLIAGEEQVGVLEVLNKEGGALFTAEEGLLLVSVAEEIAFAIRNAKVFEYVVNTYCKQRQGQRSCRGCQRPLGSWTPCVKYREASV

Solvent-accessible surface area (backbone atoms only — not comparable to full-atom values): 20363 Å² total; per-residue (Å²): 113,75,70,59,56,55,52,52,52,52,50,47,52,52,48,36,51,52,52,48,49,57,48,68,72,34,90,45,69,68,55,28,49,66,51,45,20,54,52,51,14,63,71,68,73,27,75,20,15,30,40,36,39,47,49,96,88,48,98,62,70,47,77,33,71,24,73,67,56,76,86,46,48,61,57,53,54,49,50,55,47,56,55,52,61,74,38,71,90,54,88,72,78,69,72,47,73,45,74,70,56,103,70,75,96,87,65,59,27,34,41,33,37,55,15,42,40,98,93,41,70,46,28,41,38,33,37,41,36,46,80,96,46,38,70,62,50,52,55,43,49,61,67,33,24,46,62,47,24,46,51,53,51,47,46,55,52,48,55,53,48,53,51,51,49,51,55,50,50,51,47,51,50,42,49,59,50,56,70,48,102,65,63,66,65,65,41,49,53,54,38,43,54,52,50,26,62,77,60,42,32,65,25,30,36,35,34,30,50,44,96,86,59,56,30,32,31,40,74,45,59,49,46,93,39,30,86,57,42,60,78,42,70,48,56,37,81,45,28,56,63,14,51,19,56,75,68,68,41,65,48,77,37,73,53,33,83,77,41,91,53,52,56,62,66,59,31,69,75,44,73,45,86,70,47,19,39,38,37,32,41,14,42,39,87,92,44,77,53,29,32,39,38,41,31,31,45,52,94,82,53,73,84,49,72,68,55,51,53,52,49,48,63,44,29,38,51,52,19,40,39,53,52,51,49,53,52,50,51,50,52,50,52,50,52,50,52,51,54,50,65,77,67,52,64,92,83,75,90,69,77,91,83,74,86,71,78,87,84,73,74,97,72,88,89,134